Protein AF-A0A6C0LRB0-F1 (afdb_monomer_lite)

Sequence (202 aa):
MNDALMIGIVLTLVFGAVIFYLYNRLSMTERKLGLFEGILTDLKIMMDSAPFSMAPQLQQRDMSEFEPTPEYLNAISGPLPLQKEDVEEVAPEDEYQQTLEQALEQAAANETKESKDGGYRSLQIDDLSGQASAIQVTKLSPDVDTMTIKELNDFAKAKNIKVPTGLKRKDLIEHIKKSIEPSTEVVVQLEGPPIATGAPIV

Radius of gyration: 35.24 Å; chains: 1; bounding box: 65×113×97 Å

InterPro domains:
  IPR011112 Rho termination factor-like, N-terminal [PF07498] (146-179)
  IPR011112 Rho termination factor-like, N-terminal [SM00959] (143-185)

Organism: NCBI:txid1070528

Foldseek 3Di:
DVVVVVVVVVVCVVVVVVVVVVVVVVVVVVVVVVVVVVVVVVVVCVVVPPPDPPDDDDDPDDPPDDDDDPPPPPPPDDDDPDDPVPPDDPDPVVVVVVVVVVVVVVVVVVVVPPPPDDDDPDPPPDPPDDDDPDPPPPCPPPPLVPDDPVVLVVVCVVVVNDDDPPDDSVVSSVSVVVVPPPPPPDDDDDDDPDDDDDDDDD

pLDDT: mean 70.5, std 19.78, range [38.0, 98.19]

Secondary structure (DSSP, 8-state):
-HHHHHHHHHHHHHHHHHHHHHHHHHHHHHHHHHHHHHHHHHHHHHHHT-TT---S-------S-----GGGGG----PPPPPTTSS--PPPHHHHHHHHHHHHHHHHHHHTTTTSS--------------------------TTT--HHHHHHHHHHTT----TT--HHHHHHHHHHHHS----------PPP--------

Structure (mmCIF, N/CA/C/O backbone):
data_AF-A0A6C0LRB0-F1
#
_entry.id   AF-A0A6C0LRB0-F1
#
loop_
_atom_site.group_PDB
_atom_site.id
_atom_site.type_symbol
_atom_site.label_atom_id
_atom_site.label_alt_id
_atom_site.label_comp_id
_atom_site.label_asym_id
_atom_site.label_entity_id
_atom_site.label_seq_id
_atom_site.pdbx_PDB_ins_code
_atom_site.Cartn_x
_atom_site.Cartn_y
_atom_site.Cartn_z
_atom_site.occupancy
_atom_site.B_iso_or_equiv
_atom_site.auth_seq_id
_atom_site.auth_comp_id
_atom_site.auth_asym_id
_atom_site.auth_atom_id
_atom_site.pdbx_PDB_model_num
ATOM 1 N N . MET A 1 1 ? 27.270 8.591 -37.305 1.00 77.44 1 MET A N 1
ATOM 2 C CA . MET A 1 1 ? 26.392 9.510 -36.538 1.00 77.44 1 MET A CA 1
ATOM 3 C C . MET A 1 1 ? 25.039 8.879 -36.226 1.00 77.44 1 MET A C 1
ATOM 5 O O . MET A 1 1 ? 24.657 8.914 -35.067 1.00 77.44 1 MET A O 1
ATOM 9 N N . ASN A 1 2 ? 24.356 8.247 -37.190 1.00 92.06 2 ASN 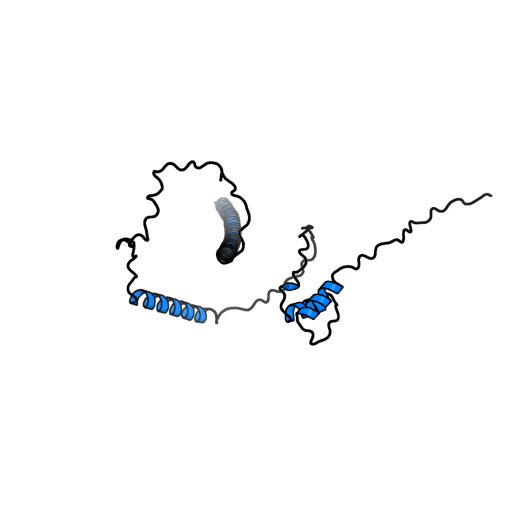A N 1
ATOM 10 C CA . ASN A 1 2 ? 23.059 7.597 -36.939 1.00 92.06 2 ASN A CA 1
ATOM 11 C C . ASN A 1 2 ? 23.110 6.468 -35.885 1.00 92.06 2 ASN A C 1
ATOM 13 O O . ASN A 1 2 ? 22.232 6.402 -35.032 1.00 92.06 2 ASN A O 1
ATOM 17 N N . ASP A 1 3 ? 24.166 5.646 -35.876 1.00 95.31 3 ASP A N 1
ATOM 18 C CA . ASP A 1 3 ? 24.298 4.542 -34.905 1.00 95.31 3 ASP A CA 1
ATOM 19 C C . ASP A 1 3 ? 24.388 5.013 -33.450 1.00 95.31 3 ASP A C 1
ATOM 21 O O . ASP A 1 3 ? 23.788 4.414 -32.562 1.00 95.31 3 ASP A O 1
ATOM 25 N N . ALA A 1 4 ? 25.089 6.122 -33.198 1.00 96.50 4 ALA A N 1
ATOM 26 C CA . ALA A 1 4 ? 25.189 6.701 -31.859 1.00 96.50 4 ALA A CA 1
ATOM 27 C C . ALA A 1 4 ? 23.837 7.253 -31.378 1.00 96.50 4 ALA A C 1
ATOM 29 O O . ALA A 1 4 ? 23.511 7.171 -30.197 1.00 96.50 4 ALA A O 1
ATOM 30 N N . LEU A 1 5 ? 23.024 7.781 -32.295 1.00 97.06 5 LEU A N 1
ATOM 31 C CA . LEU A 1 5 ? 21.681 8.253 -31.976 1.00 97.06 5 LEU A CA 1
ATOM 32 C C . LEU A 1 5 ? 20.753 7.069 -31.655 1.00 97.06 5 LEU A C 1
ATOM 34 O O . LEU A 1 5 ? 20.036 7.110 -30.658 1.00 97.06 5 LEU A O 1
ATOM 38 N N . MET A 1 6 ? 20.837 5.981 -32.427 1.00 97.50 6 MET A N 1
ATOM 39 C CA . MET A 1 6 ? 20.117 4.732 -32.150 1.00 97.50 6 MET A CA 1
ATOM 40 C C . MET A 1 6 ? 20.495 4.131 -30.790 1.00 97.50 6 MET A C 1
ATOM 42 O O . MET A 1 6 ? 19.608 3.816 -29.998 1.00 97.50 6 MET A O 1
ATOM 46 N N . ILE A 1 7 ? 21.796 4.031 -30.480 1.00 96.94 7 ILE A N 1
ATOM 47 C CA . ILE A 1 7 ? 22.255 3.504 -29.185 1.00 96.94 7 ILE A CA 1
ATOM 48 C C . ILE A 1 7 ? 21.745 4.374 -28.027 1.00 96.94 7 ILE A C 1
ATOM 50 O O . ILE A 1 7 ? 21.325 3.845 -26.999 1.00 96.94 7 ILE A O 1
ATOM 54 N N . GLY A 1 8 ? 21.720 5.699 -28.214 1.00 97.81 8 GLY A N 1
ATOM 55 C CA . GLY A 1 8 ? 21.212 6.649 -27.230 1.00 97.81 8 GLY A CA 1
ATOM 56 C C . GLY A 1 8 ? 19.721 6.463 -26.962 1.00 97.81 8 GLY A C 1
ATOM 57 O O . GLY A 1 8 ? 19.315 6.371 -25.804 1.00 97.81 8 GLY A O 1
ATOM 58 N N . ILE A 1 9 ? 18.904 6.330 -28.011 1.00 97.06 9 ILE A N 1
ATOM 59 C CA . ILE A 1 9 ? 17.461 6.090 -27.865 1.00 97.06 9 ILE A CA 1
ATOM 60 C C . ILE A 1 9 ? 17.206 4.775 -27.125 1.00 97.06 9 ILE A C 1
ATOM 62 O O . ILE A 1 9 ? 16.414 4.755 -26.183 1.00 97.06 9 ILE A O 1
ATOM 66 N N . VAL A 1 10 ? 17.900 3.696 -27.498 1.00 97.81 10 VAL A N 1
ATOM 67 C CA . VAL A 1 10 ? 17.738 2.385 -26.851 1.00 97.81 10 VAL A CA 1
ATOM 68 C C . VAL A 1 10 ? 18.140 2.446 -25.377 1.00 97.81 10 VAL A C 1
ATOM 70 O O . VAL A 1 10 ? 17.388 1.977 -24.526 1.00 97.81 10 VAL A O 1
ATOM 73 N N . LEU A 1 11 ? 19.272 3.077 -25.048 1.00 97.31 11 LEU A N 1
ATOM 74 C CA . LEU A 1 11 ? 19.705 3.259 -23.658 1.00 97.31 11 LEU A CA 1
ATOM 75 C C . LEU A 1 11 ? 18.688 4.054 -22.841 1.00 97.31 11 LEU A C 1
ATOM 77 O O . LEU A 1 11 ? 18.364 3.660 -21.723 1.00 97.31 11 LEU A O 1
ATOM 81 N N . THR A 1 12 ? 18.155 5.136 -23.409 1.00 98.00 12 THR A N 1
ATOM 82 C CA . THR A 1 12 ? 17.152 5.973 -22.738 1.00 98.00 12 THR A CA 1
ATOM 83 C C . THR A 1 12 ? 15.852 5.200 -22.511 1.00 98.00 12 THR A C 1
ATOM 85 O O . THR A 1 12 ? 15.249 5.317 -21.449 1.00 98.00 12 THR A O 1
ATOM 88 N N . LEU A 1 13 ? 15.449 4.352 -23.463 1.00 97.88 13 LEU A N 1
ATOM 89 C CA . LEU A 1 13 ? 14.289 3.468 -23.330 1.00 97.88 13 LEU A CA 1
ATOM 90 C C . LEU A 1 13 ? 14.481 2.419 -22.235 1.00 97.88 13 LEU A C 1
ATOM 92 O O . LEU A 1 13 ? 13.584 2.219 -21.421 1.00 97.88 13 LEU A O 1
ATOM 96 N N . VAL A 1 14 ? 15.646 1.770 -22.187 1.00 98.19 14 VAL A N 1
ATOM 97 C CA . VAL A 1 14 ? 15.946 0.754 -21.169 1.00 98.19 14 VAL A CA 1
ATOM 98 C C . VAL A 1 14 ? 16.013 1.390 -19.783 1.00 98.19 14 VAL A C 1
ATOM 100 O O . VAL A 1 14 ? 15.363 0.904 -18.859 1.00 98.19 14 VAL A O 1
ATOM 103 N N . PHE A 1 15 ? 16.728 2.507 -19.632 1.00 98.19 15 PHE A N 1
ATOM 104 C CA . PHE A 1 15 ? 16.770 3.230 -18.361 1.00 98.19 15 PHE A CA 1
ATOM 105 C C . PHE A 1 15 ? 15.393 3.752 -17.957 1.00 98.19 15 PHE A C 1
ATOM 107 O O . PHE A 1 15 ? 15.000 3.591 -16.804 1.00 98.19 15 PHE A O 1
ATOM 114 N N . GLY A 1 16 ? 14.634 4.313 -18.899 1.00 98.12 16 GLY A N 1
ATOM 115 C CA . GLY A 1 16 ? 13.266 4.766 -18.667 1.00 98.12 16 GLY A CA 1
ATOM 116 C C . GLY A 1 16 ? 12.359 3.631 -18.197 1.00 98.12 16 GLY A C 1
ATOM 117 O O . GLY A 1 16 ? 11.637 3.799 -17.219 1.00 98.12 16 GLY A O 1
ATOM 118 N N . ALA A 1 17 ? 12.451 2.452 -18.817 1.00 97.88 17 ALA A N 1
ATOM 119 C CA . ALA A 1 17 ? 11.693 1.272 -18.414 1.00 97.88 17 ALA A CA 1
ATOM 120 C C . ALA A 1 17 ? 12.065 0.799 -17.000 1.00 97.88 17 ALA A C 1
ATOM 122 O O . ALA A 1 17 ? 11.177 0.495 -16.204 1.00 97.88 17 ALA A O 1
ATOM 123 N N . VAL A 1 18 ? 13.358 0.782 -16.657 1.00 97.94 18 VAL A N 1
ATOM 124 C CA . VAL A 1 18 ? 13.827 0.404 -15.313 1.00 97.94 18 VAL A CA 1
ATOM 125 C C . VAL A 1 18 ? 13.350 1.407 -14.260 1.00 97.94 18 VAL A C 1
ATOM 127 O O . VAL A 1 18 ? 12.810 0.997 -13.234 1.00 97.94 18 VAL A O 1
ATOM 130 N N . ILE A 1 19 ? 13.491 2.712 -14.514 1.00 97.56 19 ILE A N 1
ATOM 131 C CA . ILE A 1 19 ? 13.038 3.768 -13.596 1.00 97.56 19 ILE A CA 1
ATOM 132 C C . ILE A 1 19 ? 11.517 3.712 -13.429 1.00 97.56 19 ILE A C 1
ATOM 134 O O . ILE A 1 19 ? 11.025 3.741 -12.304 1.00 97.56 19 ILE A O 1
ATOM 138 N N . PHE A 1 20 ? 10.765 3.570 -14.522 1.00 97.06 20 PHE A N 1
ATOM 139 C CA . PHE A 1 20 ? 9.306 3.467 -14.486 1.00 97.06 20 PHE A CA 1
ATOM 140 C C . PHE A 1 20 ? 8.830 2.217 -13.733 1.00 97.06 20 PHE A C 1
ATOM 142 O O . PHE A 1 20 ? 7.864 2.272 -12.969 1.00 97.06 20 PHE A O 1
ATOM 149 N N . TYR A 1 21 ? 9.522 1.089 -13.902 1.00 97.56 21 TYR A N 1
ATOM 150 C CA . TYR A 1 21 ? 9.252 -0.129 -13.143 1.00 97.56 21 TYR A CA 1
ATOM 151 C C . TYR A 1 21 ? 9.509 0.066 -11.644 1.00 97.56 21 TYR A C 1
ATOM 153 O O . TYR A 1 21 ? 8.657 -0.282 -10.825 1.00 97.56 21 TYR A O 1
ATOM 161 N N . LEU A 1 22 ? 10.651 0.656 -11.279 1.00 96.62 22 LEU A N 1
ATOM 162 C CA . LEU A 1 22 ? 10.985 0.949 -9.885 1.00 96.62 22 LEU A CA 1
ATOM 163 C C . LEU A 1 22 ? 9.986 1.924 -9.259 1.00 96.62 22 LEU A C 1
ATOM 165 O O . LEU A 1 22 ? 9.542 1.677 -8.144 1.00 96.62 22 LEU A O 1
ATOM 169 N N . TYR A 1 23 ? 9.577 2.965 -9.986 1.00 97.38 23 TYR A N 1
ATOM 170 C CA . TYR A 1 23 ? 8.570 3.923 -9.534 1.00 97.38 23 TYR A CA 1
ATOM 171 C C . TYR A 1 23 ? 7.226 3.247 -9.248 1.00 97.38 23 TYR A C 1
ATOM 173 O O . TYR A 1 23 ? 6.680 3.395 -8.158 1.00 97.38 23 TYR A O 1
ATOM 181 N N . ASN A 1 24 ? 6.717 2.437 -10.183 1.00 94.94 24 ASN A N 1
ATOM 182 C CA . ASN A 1 24 ? 5.470 1.697 -9.966 1.00 94.94 24 ASN A CA 1
ATOM 183 C C . ASN A 1 24 ? 5.572 0.734 -8.783 1.00 94.94 24 ASN A C 1
ATOM 185 O O . ASN A 1 24 ? 4.643 0.619 -7.984 1.00 94.94 24 ASN A O 1
ATOM 189 N N . ARG A 1 25 ? 6.709 0.043 -8.654 1.00 96.69 25 ARG A N 1
ATOM 190 C CA . ARG A 1 25 ? 6.943 -0.876 -7.542 1.00 96.69 25 ARG A CA 1
ATOM 191 C C . ARG A 1 25 ? 6.984 -0.136 -6.206 1.00 96.69 25 ARG A C 1
ATOM 193 O O . ARG A 1 25 ? 6.367 -0.608 -5.255 1.00 96.69 25 ARG A O 1
ATOM 200 N N . LEU A 1 26 ? 7.654 1.013 -6.155 1.00 95.31 26 LEU A N 1
ATOM 201 C CA . LEU A 1 26 ? 7.766 1.849 -4.964 1.00 95.31 26 LEU A CA 1
ATOM 202 C C . LEU A 1 26 ? 6.404 2.440 -4.571 1.00 95.31 26 LEU A C 1
ATOM 204 O O . LEU A 1 26 ? 5.996 2.319 -3.419 1.00 95.31 26 LEU A O 1
ATOM 208 N N . SER A 1 27 ? 5.632 2.931 -5.542 1.00 94.81 27 SER A N 1
ATOM 209 C CA . SER A 1 27 ? 4.265 3.419 -5.317 1.00 94.81 27 SER A CA 1
ATOM 210 C C . SER A 1 27 ? 3.341 2.327 -4.758 1.00 94.81 27 SER A C 1
ATOM 212 O O . SER A 1 27 ? 2.539 2.567 -3.855 1.00 94.81 27 SER A O 1
ATOM 214 N N . MET A 1 28 ? 3.481 1.082 -5.230 1.00 91.25 28 MET A N 1
ATOM 215 C CA . MET A 1 28 ? 2.741 -0.053 -4.667 1.00 91.25 28 MET A CA 1
ATOM 216 C C . MET A 1 28 ? 3.179 -0.391 -3.238 1.00 91.25 28 MET A C 1
ATOM 218 O O . MET A 1 28 ? 2.340 -0.783 -2.426 1.00 91.25 28 MET A O 1
ATOM 222 N N . THR A 1 29 ? 4.469 -0.258 -2.911 1.00 92.81 29 THR A N 1
ATOM 223 C CA . THR A 1 29 ? 4.946 -0.468 -1.537 1.00 92.81 29 THR A CA 1
ATOM 224 C C . THR A 1 29 ? 4.505 0.640 -0.589 1.00 92.81 29 THR A C 1
ATOM 226 O O . THR A 1 29 ? 4.132 0.319 0.534 1.00 92.81 29 THR A O 1
ATOM 229 N N . GLU A 1 30 ? 4.448 1.897 -1.035 1.00 92.19 30 GLU A N 1
ATOM 230 C CA . GLU A 1 30 ? 3.948 3.023 -0.232 1.00 92.19 30 GLU A CA 1
ATOM 231 C C . GLU A 1 30 ? 2.485 2.821 0.161 1.00 92.19 30 GLU A C 1
ATOM 233 O O . GLU A 1 30 ? 2.143 2.922 1.334 1.00 92.19 30 GLU A O 1
ATOM 238 N N . ARG A 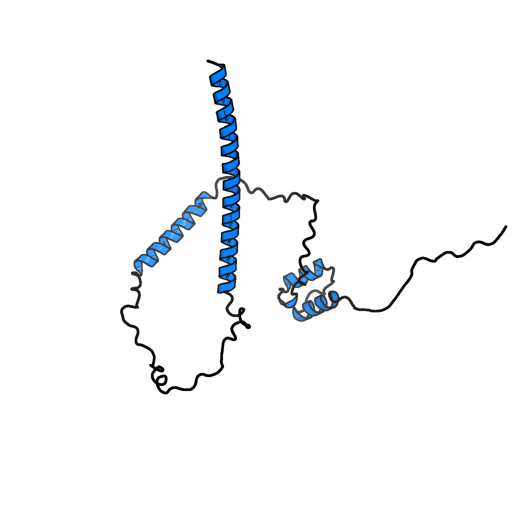1 31 ? 1.627 2.426 -0.790 1.00 91.25 31 ARG A N 1
ATOM 239 C CA . ARG A 1 31 ? 0.213 2.133 -0.491 1.00 91.25 31 ARG A CA 1
ATOM 240 C C . ARG A 1 31 ? 0.054 0.999 0.517 1.00 91.25 31 ARG A C 1
ATOM 242 O O . ARG A 1 31 ? -0.796 1.072 1.398 1.00 91.25 31 ARG A O 1
ATOM 249 N N . LYS A 1 32 ? 0.868 -0.054 0.395 1.00 92.19 32 LYS A N 1
ATOM 250 C CA . LYS A 1 32 ? 0.856 -1.169 1.352 1.00 92.19 32 LYS A CA 1
ATOM 251 C C . LYS A 1 32 ? 1.332 -0.725 2.731 1.00 92.19 32 LYS A C 1
ATOM 253 O O . LYS A 1 32 ? 0.718 -1.112 3.716 1.00 92.19 32 LYS A O 1
ATOM 258 N N . LEU A 1 33 ? 2.391 0.078 2.804 1.00 92.69 33 LEU A N 1
ATOM 259 C CA . LEU A 1 33 ? 2.922 0.585 4.067 1.00 92.69 33 LEU A CA 1
ATOM 260 C C . LEU A 1 33 ? 1.920 1.516 4.757 1.00 92.69 33 LEU A C 1
ATOM 262 O O . LEU A 1 33 ? 1.682 1.341 5.945 1.00 92.69 33 LEU A O 1
ATOM 266 N N . GLY A 1 34 ? 1.250 2.397 4.010 1.00 92.81 34 GLY A N 1
ATOM 267 C CA . GLY 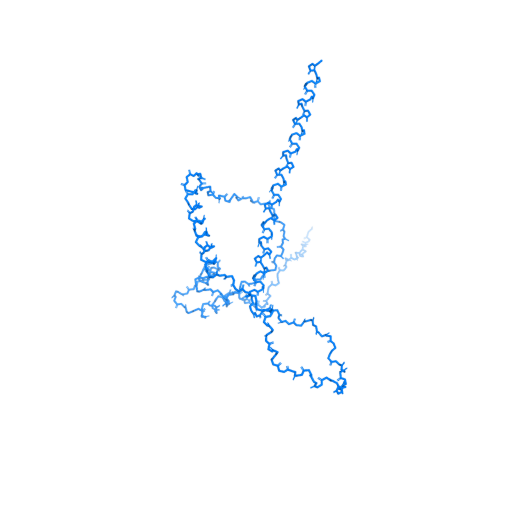A 1 34 ? 0.178 3.241 4.548 1.00 92.81 34 GLY A CA 1
ATOM 268 C C . GLY A 1 34 ? -1.004 2.435 5.099 1.00 92.81 34 GLY A C 1
ATOM 269 O O . GLY A 1 34 ? -1.535 2.764 6.155 1.00 92.81 34 GLY A O 1
ATOM 270 N N . LEU A 1 35 ? -1.379 1.323 4.450 1.00 92.50 35 LEU A N 1
ATOM 271 C CA . LEU A 1 35 ? -2.379 0.393 4.996 1.00 92.50 35 LEU A CA 1
ATOM 272 C C . LEU A 1 35 ? -1.909 -0.255 6.306 1.00 92.50 35 LEU A C 1
ATOM 274 O O . LEU A 1 35 ? -2.687 -0.350 7.250 1.00 92.50 35 LEU A O 1
ATOM 278 N N . PHE A 1 36 ? -0.646 -0.687 6.380 1.00 95.12 36 PHE A N 1
ATOM 279 C CA . PHE A 1 36 ? -0.079 -1.246 7.611 1.00 95.12 36 PHE A CA 1
ATOM 280 C C . PHE A 1 36 ? -0.044 -0.222 8.746 1.00 95.12 36 PHE A C 1
ATOM 282 O O . PHE A 1 36 ? -0.401 -0.561 9.869 1.00 95.12 36 PHE A O 1
ATOM 289 N N . GLU A 1 37 ? 0.350 1.018 8.464 1.00 94.50 37 GLU A N 1
ATOM 290 C CA . GLU A 1 37 ? 0.345 2.108 9.439 1.00 94.50 37 GLU A CA 1
ATOM 291 C C . GLU A 1 37 ? -1.071 2.404 9.944 1.00 94.50 37 GLU A C 1
ATOM 293 O O . GLU A 1 37 ? -1.277 2.517 11.152 1.00 94.50 37 GLU A O 1
ATOM 298 N N . GLY A 1 38 ? -2.060 2.433 9.046 1.00 94.25 38 GLY A N 1
ATOM 299 C CA . GLY A 1 38 ? -3.468 2.584 9.411 1.00 94.25 38 GLY A CA 1
ATOM 300 C C . GLY A 1 38 ? -3.955 1.467 10.336 1.00 94.25 38 GLY A C 1
ATOM 301 O O . GLY A 1 38 ? -4.520 1.750 11.387 1.00 94.25 38 GLY A O 1
ATOM 302 N N . ILE A 1 39 ? -3.667 0.204 10.000 1.00 95.06 39 ILE A N 1
ATOM 303 C CA . ILE A 1 39 ? -4.041 -0.957 10.828 1.00 95.06 39 ILE A CA 1
ATOM 304 C C . ILE A 1 39 ? -3.339 -0.920 12.190 1.00 95.06 39 ILE A C 1
ATOM 306 O O . ILE A 1 39 ? -3.958 -1.215 13.206 1.00 95.06 39 ILE A O 1
ATOM 310 N N . LEU A 1 40 ? -2.050 -0.578 12.234 1.00 94.19 40 LEU A N 1
ATOM 311 C CA . LEU A 1 40 ? -1.303 -0.498 13.492 1.00 94.19 40 LEU A CA 1
ATOM 312 C C . LEU A 1 40 ? -1.810 0.635 14.384 1.00 94.19 40 LEU A C 1
ATOM 314 O O . LEU A 1 40 ? -1.879 0.470 15.601 1.00 94.19 40 LEU A O 1
ATOM 318 N N . THR A 1 41 ? -2.177 1.765 13.783 1.00 95.12 41 THR A N 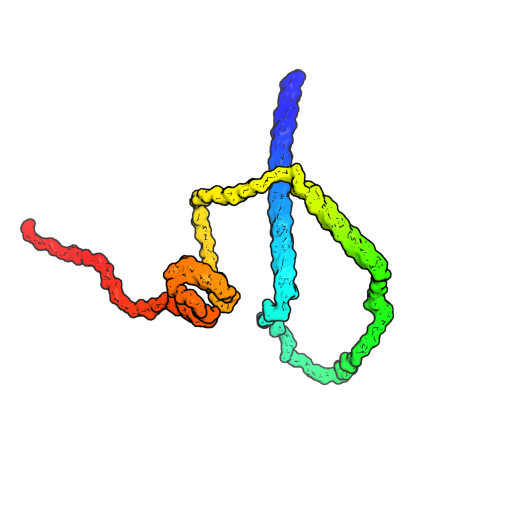1
ATOM 319 C CA . THR A 1 41 ? -2.766 2.901 14.495 1.00 95.12 41 THR A CA 1
ATOM 320 C C . THR A 1 41 ? -4.135 2.531 15.051 1.00 95.12 41 THR A C 1
ATOM 322 O O . THR A 1 41 ? -4.385 2.754 16.231 1.00 95.12 41 THR A O 1
ATOM 325 N N . ASP A 1 42 ? -4.983 1.896 14.243 1.00 94.00 42 ASP A N 1
ATOM 326 C CA . ASP A 1 42 ? -6.295 1.413 14.671 1.00 94.00 42 ASP A CA 1
ATOM 327 C C . ASP A 1 42 ? -6.171 0.375 15.795 1.00 94.00 42 ASP A C 1
ATOM 329 O O . ASP A 1 42 ? -6.783 0.525 16.847 1.00 94.00 42 ASP A O 1
ATOM 333 N N . LEU A 1 43 ? -5.275 -0.609 15.656 1.00 91.75 43 LEU A N 1
ATOM 334 C CA . LEU A 1 43 ? -5.002 -1.606 16.695 1.00 91.75 43 LEU A CA 1
ATOM 335 C C . LEU A 1 43 ? -4.539 -0.958 18.004 1.00 91.75 43 LEU A C 1
ATOM 337 O O . LEU A 1 43 ? -4.975 -1.362 19.082 1.00 91.75 43 LEU A O 1
ATOM 341 N N . LYS A 1 44 ? -3.660 0.045 17.918 1.00 92.12 44 LYS A N 1
ATOM 342 C CA . LYS A 1 44 ? -3.207 0.799 19.085 1.00 92.12 44 LYS A CA 1
ATOM 343 C C . LYS A 1 44 ? -4.374 1.530 19.746 1.00 92.12 44 LYS A C 1
ATOM 345 O O . LYS A 1 44 ? -4.540 1.407 20.952 1.00 92.12 44 LYS A O 1
ATOM 350 N N . ILE A 1 45 ? -5.215 2.211 18.969 1.00 92.94 45 ILE A N 1
ATOM 351 C CA . ILE A 1 45 ? -6.410 2.892 19.481 1.00 92.94 45 ILE A CA 1
ATOM 352 C C . ILE A 1 45 ? -7.380 1.885 20.112 1.00 92.94 45 ILE A C 1
ATOM 354 O O . ILE A 1 45 ? -7.891 2.141 21.197 1.00 92.94 45 ILE A O 1
ATOM 358 N N . MET A 1 46 ? -7.618 0.723 19.498 1.00 88.88 46 MET A N 1
ATOM 359 C CA . MET A 1 46 ? -8.466 -0.338 20.059 1.00 88.88 46 MET A CA 1
ATOM 360 C C . MET A 1 46 ? -7.907 -0.897 21.373 1.00 88.88 46 MET A C 1
ATOM 362 O O . MET A 1 46 ? -8.670 -1.203 22.285 1.00 88.88 46 MET A O 1
ATOM 366 N N . MET A 1 47 ? -6.583 -1.019 21.484 1.00 86.12 47 MET A N 1
ATOM 367 C CA . MET A 1 47 ? -5.922 -1.473 22.706 1.00 86.12 47 MET A CA 1
ATOM 368 C C . MET A 1 47 ? -5.975 -0.410 23.811 1.00 86.12 47 MET A C 1
ATOM 370 O O . MET A 1 47 ? -6.275 -0.745 24.954 1.00 86.12 47 MET A O 1
ATOM 374 N N . ASP A 1 48 ? -5.748 0.859 23.466 1.00 82.44 48 ASP A N 1
ATOM 375 C CA . ASP A 1 48 ? -5.776 1.987 24.405 1.00 82.44 48 ASP A CA 1
ATOM 376 C C . ASP A 1 48 ? -7.214 2.337 24.843 1.00 82.44 48 ASP A C 1
ATOM 378 O O . ASP A 1 48 ? -7.435 2.825 25.951 1.00 82.44 48 ASP A O 1
ATOM 382 N N . SER A 1 49 ? -8.212 2.058 23.999 1.00 78.56 49 SER A N 1
ATOM 383 C CA . SER A 1 49 ? -9.634 2.311 24.273 1.00 78.56 49 SER A CA 1
ATOM 384 C C . SER A 1 49 ? -10.372 1.140 24.919 1.00 78.56 49 SER A C 1
ATOM 386 O O . SER A 1 49 ? -11.549 1.294 25.233 1.00 78.56 49 SER A O 1
ATOM 388 N N . ALA A 1 50 ? -9.726 -0.009 25.150 1.00 67.31 50 ALA A N 1
ATOM 389 C CA . ALA A 1 50 ? -10.310 -1.112 25.909 1.00 67.31 50 ALA A CA 1
ATOM 390 C C . ALA A 1 50 ? -10.108 -0.866 27.420 1.00 67.31 50 ALA A C 1
ATOM 392 O O . ALA A 1 50 ? -9.025 -1.136 27.942 1.00 67.31 50 ALA A O 1
ATOM 393 N N . PRO A 1 51 ? -11.124 -0.405 28.181 1.00 58.03 51 PRO A N 1
ATOM 394 C CA . PRO A 1 51 ? -10.917 0.058 29.553 1.00 58.03 51 PRO A CA 1
ATOM 395 C C . PRO A 1 51 ? -10.615 -1.046 30.585 1.00 58.03 51 PRO A C 1
ATOM 397 O O . PRO A 1 51 ? -10.592 -0.736 31.769 1.00 58.03 51 PRO A O 1
ATOM 400 N N . PHE A 1 52 ? -10.403 -2.321 30.216 1.00 56.09 52 PHE A N 1
ATOM 401 C CA . PHE A 1 52 ? -10.382 -3.409 31.212 1.00 56.09 52 PHE A CA 1
ATOM 402 C C . PHE A 1 52 ? -9.574 -4.688 30.890 1.00 56.09 52 PHE A C 1
ATOM 404 O O . PHE A 1 52 ? -9.813 -5.714 31.527 1.00 56.09 52 PHE A O 1
ATOM 411 N N . SER A 1 53 ? -8.604 -4.694 29.964 1.00 52.72 53 SER A N 1
ATOM 412 C CA . SER A 1 53 ? -7.927 -5.958 29.592 1.00 52.72 53 SER A CA 1
ATOM 413 C C . SER A 1 53 ? -6.417 -5.878 29.344 1.00 52.72 53 SER A C 1
ATOM 415 O O . SER A 1 53 ? -5.948 -6.343 28.316 1.00 52.72 53 SER A O 1
ATOM 417 N N . MET A 1 54 ? -5.645 -5.359 30.303 1.00 53.22 54 MET A N 1
ATOM 418 C CA . MET A 1 54 ? -4.218 -5.700 30.489 1.00 53.22 54 MET A CA 1
ATOM 419 C C . MET A 1 54 ? -3.868 -5.656 31.991 1.00 53.22 54 MET A C 1
ATOM 421 O O . MET A 1 54 ? -3.038 -4.883 32.455 1.00 53.22 54 MET A O 1
ATOM 425 N N . ALA A 1 55 ? -4.528 -6.505 32.777 1.00 52.00 55 ALA A N 1
ATOM 426 C CA . ALA A 1 55 ? -3.967 -7.045 34.012 1.00 52.00 55 ALA A CA 1
ATOM 427 C C . ALA A 1 55 ? -4.212 -8.557 33.946 1.00 52.00 55 ALA A C 1
ATOM 429 O O . ALA A 1 55 ? -5.366 -8.987 33.969 1.00 52.00 55 ALA A O 1
ATOM 430 N N . PRO A 1 56 ? -3.150 -9.357 33.751 1.00 49.84 56 PRO A N 1
ATOM 431 C CA . PRO A 1 56 ? -2.388 -9.787 34.918 1.00 49.84 56 PRO A CA 1
ATOM 432 C C . PRO A 1 56 ? -0.860 -9.870 34.702 1.00 49.84 56 PRO A C 1
ATOM 434 O O . PRO A 1 56 ? -0.383 -10.332 33.676 1.00 49.84 56 PRO A O 1
ATOM 437 N N . GLN A 1 57 ? -0.120 -9.533 35.766 1.00 52.91 57 GLN A N 1
ATOM 438 C CA . GLN A 1 57 ? 1.148 -10.168 36.163 1.00 52.91 57 GLN A CA 1
ATOM 439 C C . GLN A 1 57 ? 2.327 -10.072 35.176 1.00 52.91 57 GLN A C 1
ATOM 441 O O . GLN A 1 57 ? 2.515 -10.964 34.366 1.00 52.91 57 GLN A O 1
ATOM 446 N N . LEU A 1 58 ? 3.204 -9.075 35.346 1.00 49.25 58 LEU A N 1
ATOM 447 C CA . LEU A 1 58 ? 4.669 -9.238 35.253 1.00 49.25 58 LEU A CA 1
ATOM 448 C C . LEU A 1 58 ? 5.372 -7.971 35.778 1.00 49.25 58 LEU A C 1
ATOM 450 O O . LEU A 1 58 ? 6.019 -7.239 35.041 1.00 49.25 58 LEU A O 1
ATOM 454 N N . GLN A 1 59 ? 5.237 -7.702 37.077 1.00 45.84 59 GLN A N 1
ATOM 455 C CA . GLN A 1 59 ? 6.215 -6.908 37.833 1.00 45.84 59 GLN A CA 1
ATOM 456 C C . GLN A 1 59 ? 6.079 -7.221 39.330 1.00 45.84 59 GLN A C 1
ATOM 458 O O . GLN A 1 59 ? 5.772 -6.381 40.165 1.00 45.84 59 GLN A O 1
ATOM 463 N N . GLN A 1 60 ? 6.331 -8.487 39.672 1.00 44.50 60 GLN A N 1
ATOM 464 C CA . GLN A 1 60 ? 6.969 -8.795 40.947 1.00 44.50 60 GLN A CA 1
ATOM 465 C C . GLN A 1 60 ? 8.416 -8.287 40.853 1.00 44.50 60 GLN A C 1
ATOM 467 O O . GLN A 1 60 ? 9.303 -8.993 40.380 1.00 44.50 60 GLN A O 1
ATOM 472 N N . ARG A 1 61 ? 8.656 -7.037 41.244 1.00 50.31 61 ARG A N 1
ATOM 473 C CA . ARG A 1 61 ? 9.966 -6.610 41.742 1.00 50.31 61 ARG A CA 1
ATOM 474 C C . ARG A 1 61 ? 9.751 -6.134 43.168 1.00 50.31 61 ARG A C 1
ATOM 476 O O . ARG A 1 61 ? 8.993 -5.198 43.376 1.00 50.31 61 ARG A O 1
ATOM 483 N N . ASP A 1 62 ? 10.373 -6.861 44.088 1.00 42.88 62 ASP A N 1
ATOM 484 C CA . ASP A 1 62 ? 10.646 -6.499 45.478 1.00 42.88 62 ASP A CA 1
ATOM 485 C C . ASP A 1 62 ? 9.557 -5.727 46.230 1.00 42.88 62 ASP A C 1
ATOM 487 O O . ASP A 1 62 ? 9.546 -4.503 46.303 1.00 42.88 62 ASP A O 1
ATOM 491 N N . MET A 1 63 ? 8.691 -6.487 46.896 1.00 46.44 63 MET A N 1
ATOM 492 C CA . MET A 1 63 ? 7.984 -6.048 48.103 1.00 46.44 63 MET A CA 1
ATOM 493 C C . MET A 1 63 ? 8.612 -6.737 49.326 1.00 46.44 63 MET A C 1
ATOM 495 O O . MET A 1 63 ? 7.915 -7.327 50.150 1.00 46.44 63 MET A O 1
ATOM 499 N N . SER A 1 64 ? 9.940 -6.706 49.422 1.00 52.75 64 SER A N 1
ATOM 500 C CA . SER A 1 64 ? 10.683 -7.187 50.586 1.00 52.75 64 SER A CA 1
ATOM 501 C C . SER A 1 64 ? 11.566 -6.062 51.107 1.00 52.75 64 SER A C 1
ATOM 503 O O . SER A 1 64 ? 12.514 -5.668 50.442 1.00 52.75 64 SER A O 1
ATOM 505 N N . GLU A 1 65 ? 11.241 -5.596 52.315 1.00 52.00 65 GLU A N 1
ATOM 506 C CA . GLU A 1 65 ? 12.130 -4.836 53.203 1.00 52.00 65 GLU A CA 1
ATOM 507 C C . GLU A 1 65 ? 12.296 -3.337 52.896 1.00 52.00 65 GLU A C 1
ATOM 509 O O . GLU A 1 65 ? 13.345 -2.857 52.478 1.00 52.00 65 GLU A O 1
ATOM 514 N N . PHE A 1 66 ? 11.253 -2.559 53.203 1.00 42.78 66 PHE A N 1
ATOM 515 C CA . PHE A 1 66 ? 11.436 -1.151 53.560 1.00 42.78 66 PHE A CA 1
ATOM 516 C C . PHE A 1 66 ? 11.286 -1.023 55.079 1.00 42.78 66 PHE A C 1
ATOM 518 O O . PHE A 1 66 ? 10.172 -0.971 55.605 1.00 42.78 66 PHE A O 1
ATOM 525 N N . GLU A 1 67 ? 12.413 -1.031 55.794 1.00 52.47 67 GLU A N 1
ATOM 526 C CA . GLU A 1 67 ? 12.454 -0.581 57.186 1.00 52.47 67 GLU A CA 1
ATOM 527 C C . GLU A 1 67 ? 11.972 0.881 57.244 1.00 52.47 67 GLU A C 1
ATOM 529 O O . GLU A 1 67 ? 12.475 1.722 56.491 1.00 52.47 67 GLU A O 1
ATOM 534 N N . PRO A 1 68 ? 11.003 1.226 58.113 1.00 51.28 68 PRO A N 1
ATOM 535 C CA . PRO A 1 68 ? 10.502 2.588 58.214 1.00 51.28 68 PRO A CA 1
ATOM 536 C C . PRO A 1 68 ? 11.568 3.487 58.850 1.00 51.28 68 PRO A C 1
ATOM 538 O O . PRO A 1 68 ? 11.657 3.620 60.070 1.00 51.28 68 PRO A O 1
ATOM 541 N N . THR A 1 69 ? 12.371 4.141 58.015 1.00 59.66 69 THR A N 1
ATOM 542 C CA . THR A 1 69 ? 13.138 5.316 58.428 1.00 59.66 69 THR A CA 1
ATOM 543 C C . THR A 1 69 ? 12.173 6.503 58.586 1.00 59.66 69 THR A C 1
ATOM 545 O O . THR A 1 69 ? 11.349 6.757 57.704 1.00 59.66 69 THR A O 1
ATOM 548 N N . PRO A 1 70 ? 12.224 7.239 59.712 1.00 58.47 70 PRO A N 1
ATOM 549 C CA . PRO A 1 70 ? 11.200 8.217 60.099 1.00 58.47 70 PRO A CA 1
ATOM 550 C C . PRO A 1 70 ? 11.147 9.500 59.247 1.00 58.47 70 PRO A C 1
ATOM 552 O O . PRO A 1 70 ? 10.354 10.387 59.550 1.00 58.47 70 PRO A O 1
ATOM 555 N N . GLU A 1 71 ? 11.933 9.624 58.175 1.00 55.97 71 GLU A N 1
ATOM 556 C CA . GLU A 1 71 ? 11.932 10.821 57.318 1.00 55.97 71 GLU A CA 1
ATOM 557 C C . GLU A 1 71 ? 10.773 10.868 56.303 1.00 55.97 71 GLU A C 1
ATOM 559 O O . GLU A 1 71 ? 10.440 11.942 55.806 1.00 55.97 71 GLU A O 1
ATOM 564 N N . TYR A 1 72 ? 10.088 9.749 56.032 1.00 50.59 72 TYR A N 1
ATOM 565 C CA . TYR A 1 72 ? 9.072 9.679 54.965 1.00 50.59 72 TYR A CA 1
ATOM 566 C C . TYR A 1 72 ? 7.624 9.958 55.405 1.00 50.59 72 TYR A C 1
ATOM 568 O O . TYR A 1 72 ? 6.720 9.987 54.571 1.00 50.59 72 TYR A O 1
ATOM 576 N N . LEU A 1 73 ? 7.376 10.240 56.689 1.00 50.75 73 LEU A N 1
ATOM 577 C CA . LEU A 1 73 ? 6.034 10.589 57.186 1.00 50.75 73 LEU A CA 1
ATOM 578 C C . LEU A 1 73 ? 5.560 12.000 56.787 1.00 50.75 73 LEU A C 1
ATOM 580 O O . LEU A 1 73 ? 4.408 12.341 57.040 1.00 50.75 73 LEU A O 1
ATOM 584 N N . ASN A 1 74 ? 6.405 12.806 56.134 1.00 51.84 74 ASN A N 1
ATOM 585 C CA . ASN A 1 74 ? 6.065 14.176 55.735 1.00 51.84 74 ASN A CA 1
ATOM 586 C C . ASN A 1 74 ? 5.637 14.322 54.258 1.00 51.84 74 ASN A C 1
ATOM 588 O O . ASN A 1 74 ? 5.410 15.435 53.794 1.00 51.84 74 ASN A O 1
ATOM 592 N N . ALA A 1 75 ? 5.520 13.217 53.508 1.00 52.31 75 ALA A N 1
ATOM 593 C CA . ALA A 1 75 ? 5.128 13.236 52.092 1.00 52.31 75 ALA A CA 1
ATOM 594 C C . ALA A 1 75 ? 3.609 13.101 51.854 1.00 52.31 75 ALA A C 1
ATOM 596 O O . ALA A 1 75 ? 3.159 13.212 50.716 1.00 52.31 75 ALA A O 1
ATOM 597 N N . ILE A 1 76 ? 2.796 12.936 52.907 1.00 56.31 76 ILE A N 1
ATOM 598 C CA . ILE A 1 76 ? 1.336 13.126 52.823 1.00 56.31 76 ILE A CA 1
ATOM 599 C C . ILE A 1 76 ? 1.053 14.634 52.928 1.00 56.31 76 ILE A C 1
ATOM 601 O O . ILE A 1 76 ? 0.462 15.130 53.884 1.00 56.31 76 ILE A O 1
ATOM 605 N N . SER A 1 77 ? 1.548 15.382 51.945 1.00 49.66 77 SER A N 1
ATOM 606 C CA . SER A 1 77 ? 1.124 16.754 51.687 1.00 49.66 77 SER A CA 1
ATOM 607 C C . SER A 1 77 ? -0.178 16.675 50.895 1.00 49.66 77 SER A C 1
ATOM 609 O O . SER A 1 77 ? -0.252 15.952 49.903 1.00 49.66 77 SER A O 1
ATOM 611 N N . GLY A 1 78 ? -1.216 17.363 51.370 1.00 64.75 78 GLY A N 1
ATOM 612 C CA . GLY A 1 78 ? -2.541 17.409 50.749 1.00 64.75 78 GLY A CA 1
ATOM 613 C C . GLY A 1 78 ? -2.533 17.955 49.311 1.00 64.75 78 GLY A C 1
ATOM 614 O O . GLY A 1 78 ? -1.467 18.247 48.766 1.00 64.75 78 GLY A O 1
ATOM 615 N N . PRO A 1 79 ? -3.714 18.098 48.676 1.00 57.31 79 PRO A N 1
ATOM 616 C CA . PRO A 1 79 ? -3.815 18.523 47.281 1.00 57.31 79 PRO A CA 1
ATOM 617 C C . PRO A 1 79 ? -3.019 19.815 47.058 1.00 57.31 79 PRO A C 1
ATOM 619 O O . PRO A 1 79 ? -3.317 20.845 47.665 1.00 57.31 79 PRO A O 1
ATOM 622 N N . LEU A 1 80 ? -1.979 19.734 46.221 1.00 59.12 80 LEU A N 1
ATOM 623 C CA . LEU A 1 80 ? -1.179 20.891 45.838 1.00 59.12 80 LEU A CA 1
ATOM 624 C C . LEU A 1 80 ? -2.101 21.892 45.123 1.00 59.12 80 LEU A C 1
ATOM 626 O O . LEU A 1 80 ? -2.780 21.501 44.169 1.00 59.12 80 LEU A O 1
ATOM 630 N N . PRO A 1 81 ? -2.154 23.165 45.550 1.00 64.56 81 PRO A N 1
ATOM 631 C CA . PRO A 1 81 ? -2.875 24.183 44.804 1.00 64.56 81 PRO A CA 1
ATOM 632 C C . PRO A 1 81 ? -2.246 24.306 43.413 1.00 64.56 81 PRO A C 1
ATOM 634 O O . PRO A 1 81 ? -1.038 24.518 43.302 1.00 64.56 81 PRO A O 1
ATOM 637 N N . LEU A 1 82 ? -3.074 24.153 42.374 1.00 53.44 82 LEU A N 1
ATOM 638 C CA . LEU A 1 82 ? -2.692 24.377 40.980 1.00 53.44 82 LEU A CA 1
ATOM 639 C C . LEU A 1 82 ? -1.972 25.725 40.869 1.00 53.44 82 LEU A C 1
ATOM 641 O O . LEU A 1 82 ? -2.537 26.775 41.194 1.00 53.44 82 LEU A O 1
ATOM 645 N N . GLN A 1 83 ? -0.711 25.680 40.446 1.00 61.28 83 GLN A N 1
ATOM 646 C CA . GLN A 1 83 ? 0.044 26.880 40.127 1.00 61.28 83 GLN A CA 1
ATOM 647 C C . GLN A 1 83 ? -0.568 27.469 38.856 1.00 61.28 83 GLN A C 1
ATOM 649 O O . GLN A 1 83 ? -0.904 26.749 37.920 1.00 61.28 83 GLN A O 1
ATOM 654 N N . LYS A 1 84 ? -0.759 28.791 38.831 1.00 59.03 84 LYS A N 1
ATOM 655 C CA . LYS A 1 84 ? -1.419 29.499 37.717 1.00 59.03 84 LYS A CA 1
ATOM 656 C C . LYS A 1 84 ? -0.656 29.391 36.390 1.00 59.03 84 LYS A C 1
ATOM 658 O O . LYS A 1 84 ? -1.161 29.833 35.370 1.00 59.03 84 LYS A O 1
ATOM 663 N N . GLU A 1 85 ? 0.546 28.833 36.432 1.00 58.06 85 GLU A N 1
ATOM 664 C CA . GLU A 1 85 ? 1.449 28.626 35.305 1.00 58.06 85 GLU A CA 1
ATOM 665 C C . GLU A 1 85 ? 1.154 27.317 34.544 1.00 58.06 85 GLU A C 1
ATOM 667 O O . GLU A 1 85 ? 1.535 27.212 33.385 1.00 58.06 85 GLU A O 1
ATOM 672 N N . ASP A 1 86 ? 0.414 26.371 35.146 1.00 57.44 86 ASP A N 1
ATOM 673 C CA . ASP A 1 86 ? 0.012 25.093 34.523 1.00 57.44 86 ASP A CA 1
ATOM 674 C C . ASP A 1 86 ? -1.404 25.132 33.911 1.00 57.44 86 ASP A C 1
ATOM 676 O O . ASP A 1 86 ? -1.917 24.121 33.428 1.00 57.44 86 ASP A O 1
ATOM 680 N N . VAL A 1 87 ? -2.076 26.287 33.954 1.00 58.34 87 VAL A N 1
ATOM 681 C CA . VAL A 1 87 ? -3.370 26.477 33.290 1.00 58.34 87 VAL A CA 1
ATOM 682 C C . VAL A 1 87 ? -3.090 26.981 31.883 1.00 58.34 87 VAL A C 1
ATOM 684 O O . VAL A 1 87 ? -2.886 28.173 31.670 1.00 58.34 87 VAL A O 1
ATOM 687 N N . GLU A 1 88 ? -3.050 26.047 30.937 1.00 59.56 88 GLU A N 1
ATOM 688 C CA . GLU A 1 88 ? -3.000 26.340 29.508 1.00 59.56 88 GLU A CA 1
ATOM 689 C C . GLU A 1 88 ? -4.176 27.268 29.158 1.00 59.56 88 GLU A C 1
ATOM 691 O O . GLU A 1 88 ? -5.344 26.941 29.388 1.00 59.56 88 GLU A O 1
ATOM 696 N N . GLU A 1 89 ? -3.848 28.481 28.708 1.00 59.38 89 GLU A N 1
ATOM 697 C CA . GLU A 1 89 ? -4.809 29.518 28.347 1.00 59.38 89 GLU A CA 1
ATOM 698 C C . GLU A 1 89 ? -5.652 28.990 27.183 1.00 59.38 89 GLU A C 1
ATOM 700 O O . GLU A 1 89 ? -5.175 28.854 26.058 1.00 59.38 89 GLU A O 1
ATOM 705 N N . VAL A 1 90 ? -6.894 28.602 27.486 1.00 58.94 90 VAL A N 1
ATOM 706 C CA . VAL A 1 90 ? -7.850 28.100 26.499 1.00 58.94 90 VAL A CA 1
ATOM 707 C C . VAL A 1 90 ? -7.975 29.158 25.409 1.00 58.94 90 VAL A C 1
ATOM 709 O O . VAL A 1 90 ? -8.375 30.290 25.690 1.00 58.94 90 VAL A O 1
ATOM 712 N N . ALA A 1 91 ? -7.590 28.785 24.185 1.00 61.94 91 ALA A N 1
ATOM 713 C CA . ALA A 1 91 ? -7.713 29.629 23.006 1.00 61.94 91 ALA A CA 1
ATOM 714 C C . ALA A 1 91 ? -9.121 30.251 22.948 1.00 61.94 91 ALA A C 1
ATOM 716 O O . ALA A 1 91 ? -10.093 29.583 23.323 1.00 61.94 91 ALA A O 1
ATOM 717 N N . PRO A 1 92 ? -9.249 31.521 22.523 1.00 70.00 92 PRO A N 1
ATOM 718 C CA . PRO A 1 92 ? -10.532 32.213 22.507 1.00 70.00 92 PRO A CA 1
ATOM 719 C C . PRO A 1 92 ? -11.578 31.372 21.764 1.00 70.00 92 PRO A C 1
ATOM 721 O O . PRO A 1 92 ? -11.296 30.832 20.695 1.00 70.00 92 PRO A O 1
ATOM 724 N N . GLU A 1 93 ? -12.784 31.255 22.335 1.00 63.38 93 GLU A N 1
ATOM 725 C CA . GLU A 1 93 ? -13.878 30.400 21.829 1.00 63.38 93 GLU A CA 1
ATOM 726 C C . GLU A 1 93 ? -14.186 30.630 20.333 1.00 63.38 93 GLU A C 1
ATOM 728 O O . GLU A 1 93 ? -14.638 29.720 19.631 1.00 63.38 93 GLU A O 1
ATOM 733 N N . ASP A 1 94 ? -13.868 31.825 19.835 1.00 68.38 94 ASP A N 1
ATOM 734 C CA . ASP A 1 94 ? -14.011 32.241 18.442 1.00 68.38 94 ASP A CA 1
ATOM 735 C C . ASP A 1 94 ? -13.156 31.403 17.469 1.00 68.38 94 ASP A C 1
ATOM 737 O O . ASP A 1 94 ? -13.594 31.088 16.361 1.00 68.38 94 ASP A O 1
ATOM 741 N N . GLU A 1 95 ? -11.956 30.979 17.875 1.00 71.25 95 GLU A N 1
ATOM 742 C CA . GLU A 1 95 ? -11.035 30.210 17.024 1.00 71.25 95 GLU A CA 1
ATOM 743 C C . GLU A 1 95 ? -11.493 28.745 16.884 1.00 71.25 95 GLU A C 1
ATOM 745 O O . GLU A 1 95 ? -11.349 28.114 15.830 1.00 71.25 95 GLU A O 1
ATOM 750 N N . TYR A 1 96 ? -12.159 28.213 17.914 1.00 76.38 96 TYR A N 1
ATOM 751 C CA . TYR A 1 96 ? -12.781 26.889 17.865 1.00 76.38 96 TYR A CA 1
ATOM 752 C C . TYR A 1 96 ? -14.004 26.864 16.935 1.00 76.38 96 TYR A C 1
ATOM 754 O O . TYR A 1 96 ? -14.183 25.924 16.160 1.00 76.38 96 TYR A O 1
ATOM 762 N N . GLN A 1 97 ? -14.836 27.911 16.957 1.00 79.94 97 GLN A N 1
ATOM 763 C CA . GLN A 1 97 ? -15.967 28.010 16.026 1.00 79.94 97 GLN A CA 1
ATOM 764 C C . GLN A 1 97 ? -15.498 28.147 14.576 1.00 79.94 97 GLN A C 1
ATOM 766 O O . GLN A 1 97 ? -16.026 27.467 13.695 1.00 79.94 97 GLN A O 1
ATOM 771 N N . GLN A 1 98 ? -14.467 28.957 14.335 1.00 83.88 98 GLN A N 1
ATOM 772 C CA . GLN A 1 98 ? -13.934 29.170 12.993 1.00 83.88 98 GLN A CA 1
ATOM 773 C C . GLN A 1 98 ? -13.318 27.893 12.395 1.00 83.88 98 GLN A C 1
ATOM 775 O O . GLN A 1 98 ? -13.532 27.589 11.221 1.00 83.88 98 GLN A O 1
ATOM 780 N N . THR A 1 99 ? -12.597 27.107 13.201 1.00 80.81 99 THR A N 1
ATOM 781 C CA . THR A 1 99 ? -12.026 25.822 12.756 1.00 80.81 99 THR A CA 1
ATOM 782 C C . THR A 1 99 ? -13.099 24.769 12.480 1.00 80.81 99 THR A C 1
ATOM 784 O O . THR A 1 99 ? -12.988 24.021 11.505 1.00 80.81 99 THR A O 1
ATOM 787 N N . LEU A 1 100 ? -14.168 24.736 13.282 1.00 84.75 100 LEU A N 1
ATOM 788 C CA . LEU A 1 100 ? -15.298 23.833 13.067 1.00 84.75 100 LEU A CA 1
ATOM 789 C C . LEU A 1 100 ? -16.047 24.155 11.765 1.00 84.75 100 LEU A C 1
ATOM 791 O O . LEU A 1 100 ? -16.366 23.246 10.996 1.00 84.75 100 LEU A O 1
ATOM 795 N N . GLU A 1 101 ? -16.296 25.438 11.495 1.00 86.12 101 GLU A N 1
ATOM 796 C CA . GLU A 1 101 ? -16.973 25.886 10.274 1.00 86.12 101 GLU A CA 1
ATOM 797 C C . GLU A 1 101 ? -16.127 25.590 9.023 1.00 86.12 101 GLU A C 1
ATOM 799 O O . GLU A 1 101 ? -16.632 25.036 8.044 1.00 86.12 101 GLU A O 1
ATOM 804 N N . GLN A 1 102 ? -14.813 25.827 9.094 1.00 86.06 102 GLN A N 1
ATOM 805 C CA . GLN A 1 102 ? -13.879 25.525 8.007 1.00 86.06 102 GLN A CA 1
ATOM 806 C C . GLN A 1 102 ? -13.794 24.021 7.690 1.00 86.06 102 GLN A C 1
ATOM 808 O O . GLN A 1 102 ? -13.708 23.632 6.521 1.00 86.06 102 GLN A O 1
ATOM 813 N N . ALA A 1 103 ? -13.829 23.159 8.711 1.00 85.75 103 ALA A N 1
ATOM 814 C CA . ALA A 1 103 ? -13.827 21.709 8.523 1.00 85.75 103 ALA A CA 1
ATOM 815 C C . ALA A 1 103 ? -15.112 21.219 7.831 1.00 85.75 103 ALA A C 1
ATOM 817 O O . ALA A 1 103 ? -15.066 20.343 6.962 1.00 85.75 103 ALA A O 1
ATOM 818 N N . LEU A 1 104 ? -16.256 21.812 8.181 1.00 85.19 104 LEU A N 1
ATOM 819 C CA . LEU A 1 104 ? -17.557 21.451 7.622 1.00 85.19 104 LEU A CA 1
ATOM 820 C C . LEU A 1 104 ? -17.689 21.899 6.155 1.00 85.19 104 LEU A C 1
ATOM 822 O O . LEU A 1 104 ? -18.202 21.151 5.320 1.00 85.19 104 LEU A O 1
ATOM 826 N N . GLU A 1 105 ? -17.144 23.070 5.814 1.00 83.00 105 GLU A N 1
ATOM 827 C CA . GLU A 1 105 ? -17.093 23.569 4.435 1.00 83.00 105 GLU A CA 1
ATOM 828 C C . GLU A 1 105 ? -16.182 22.709 3.535 1.00 83.00 105 GLU A C 1
ATOM 830 O O . GLU A 1 105 ? -16.543 22.403 2.395 1.00 83.00 105 GLU A O 1
ATOM 835 N N . GLN A 1 106 ? -15.040 22.228 4.047 1.00 81.50 106 GLN A N 1
ATOM 836 C CA . GLN A 1 106 ? -14.170 21.300 3.307 1.00 81.50 106 GLN A CA 1
ATOM 837 C C . GLN A 1 106 ? -14.835 19.945 3.034 1.00 81.50 106 GLN A C 1
ATOM 839 O O . GLN A 1 106 ? -14.671 19.393 1.942 1.00 81.50 106 GLN A O 1
ATOM 844 N N . ALA A 1 107 ? -15.600 19.416 3.992 1.00 77.62 107 ALA A N 1
ATOM 845 C CA . ALA A 1 107 ? -16.340 18.171 3.805 1.00 77.62 107 ALA A CA 1
ATOM 846 C C . ALA A 1 107 ? -17.411 18.313 2.708 1.00 77.62 107 ALA A C 1
ATOM 848 O O . ALA A 1 107 ? -17.468 17.496 1.787 1.00 77.62 107 ALA A O 1
ATOM 849 N N . ALA A 1 108 ? -18.184 19.405 2.731 1.00 77.31 108 ALA A N 1
ATOM 850 C CA . ALA A 1 108 ? -19.206 19.683 1.720 1.00 77.31 108 ALA A CA 1
ATOM 851 C C . ALA A 1 108 ? -18.614 19.924 0.312 1.00 77.31 108 ALA A C 1
ATOM 853 O O . ALA A 1 108 ? -19.183 19.510 -0.706 1.00 77.31 108 ALA A O 1
ATOM 854 N N . ALA A 1 109 ? -17.438 20.554 0.229 1.00 71.38 109 ALA A N 1
ATOM 855 C CA . ALA A 1 109 ? -16.744 20.780 -1.039 1.00 71.38 109 ALA A CA 1
ATOM 856 C C . ALA A 1 109 ? -16.214 19.481 -1.681 1.00 71.38 109 ALA A C 1
ATOM 858 O O . ALA A 1 109 ? -16.148 19.391 -2.914 1.00 71.38 109 ALA A O 1
ATOM 859 N N . ASN A 1 110 ? -15.869 18.468 -0.878 1.00 60.12 110 ASN A N 1
ATOM 860 C CA . ASN A 1 110 ? -15.393 17.173 -1.371 1.00 60.12 110 ASN A CA 1
ATOM 861 C C . ASN A 1 110 ? -16.533 16.278 -1.885 1.00 60.12 110 ASN A C 1
ATOM 863 O O . ASN A 1 110 ? -16.369 15.650 -2.932 1.00 60.12 110 ASN A O 1
ATOM 867 N N . GLU A 1 111 ? -17.717 16.303 -1.264 1.00 59.69 111 GLU A N 1
ATOM 868 C CA . GLU A 1 111 ? -18.881 15.530 -1.743 1.00 59.69 111 GLU A CA 1
ATOM 869 C C . GLU A 1 111 ? -19.354 15.966 -3.143 1.00 59.69 111 GLU A C 1
ATOM 871 O O . GLU A 1 111 ? -19.829 15.159 -3.947 1.00 59.69 111 GLU A O 1
ATOM 876 N N . THR A 1 112 ? -19.156 17.238 -3.499 1.00 55.12 112 THR A N 1
ATOM 877 C CA . THR A 1 112 ? -19.603 17.770 -4.797 1.00 55.12 112 THR A CA 1
ATOM 878 C C . THR A 1 112 ? -18.663 17.385 -5.956 1.00 55.12 112 THR A C 1
ATOM 880 O O . THR A 1 112 ? -19.061 17.436 -7.123 1.00 55.12 112 THR A O 1
ATOM 883 N N . LYS A 1 113 ? -17.422 16.958 -5.673 1.00 50.84 113 LYS A N 1
ATOM 884 C CA . LYS A 1 113 ? -16.437 16.566 -6.702 1.00 50.84 113 LYS A CA 1
ATOM 885 C C . LYS A 1 113 ? -16.425 15.072 -7.038 1.00 50.84 113 LYS A C 1
ATOM 887 O O . LYS A 1 113 ? -15.951 14.727 -8.116 1.00 50.84 113 LYS A O 1
ATOM 892 N N . GLU A 1 114 ? -17.001 14.204 -6.208 1.00 50.62 114 GLU A N 1
ATOM 893 C CA . GLU A 1 114 ? -17.008 12.748 -6.452 1.00 50.62 114 GLU A CA 1
ATOM 894 C C . GLU A 1 114 ? -18.185 12.243 -7.312 1.00 50.62 114 GLU A C 1
ATOM 896 O O . GLU A 1 114 ? -18.250 11.067 -7.656 1.00 50.62 114 GLU A O 1
ATOM 901 N N . SER A 1 115 ? -19.100 13.118 -7.745 1.00 48.09 115 SER A N 1
ATOM 902 C CA . SER A 1 115 ? -20.330 12.695 -8.444 1.00 48.09 115 SER A CA 1
ATOM 903 C C . SER A 1 115 ? -20.276 12.726 -9.981 1.00 48.09 115 SER A C 1
ATOM 905 O O . SER A 1 115 ? -21.316 12.563 -10.622 1.00 48.09 115 SER A O 1
ATOM 907 N N . LYS A 1 116 ? -19.117 12.965 -10.617 1.00 47.53 116 LYS A N 1
ATOM 908 C CA . LYS A 1 116 ? -19.068 13.165 -12.084 1.00 47.53 116 LYS A CA 1
ATOM 909 C C . LYS A 1 116 ? -18.067 12.354 -12.897 1.00 47.53 116 LYS A C 1
ATOM 911 O O . LYS A 1 116 ? -18.047 12.547 -14.111 1.00 47.53 116 LYS A O 1
ATOM 916 N N . ASP A 1 117 ? -17.330 11.414 -12.312 1.00 40.19 117 ASP A N 1
ATOM 917 C CA . ASP A 1 117 ? -16.480 10.541 -13.123 1.00 40.19 117 ASP A CA 1
ATOM 918 C C . ASP A 1 117 ? -16.407 9.104 -12.588 1.00 40.19 117 ASP A C 1
ATOM 920 O O . ASP A 1 117 ? -15.858 8.833 -11.527 1.00 40.19 117 ASP A O 1
ATOM 924 N N . GLY A 1 118 ? -16.957 8.175 -13.371 1.00 41.03 118 GLY A N 1
ATOM 925 C CA . GLY A 1 118 ? -16.292 6.893 -13.581 1.00 41.03 118 GLY A CA 1
ATOM 926 C C . GLY A 1 118 ? -16.512 5.763 -12.575 1.00 41.03 118 GLY A C 1
ATOM 927 O O . GLY A 1 118 ? -15.574 5.316 -11.932 1.00 41.03 118 GLY A O 1
ATOM 928 N N . GLY A 1 119 ? -17.698 5.152 -12.622 1.00 38.00 119 GLY A N 1
ATOM 929 C CA . GLY A 1 119 ? -17.806 3.693 -12.753 1.00 38.00 119 GLY A CA 1
ATOM 930 C C . GLY A 1 119 ? -17.446 2.837 -11.536 1.00 38.00 119 GLY A C 1
ATOM 931 O O . GLY A 1 119 ? -16.302 2.441 -11.332 1.00 38.00 119 GLY A O 1
ATOM 932 N N . TYR A 1 120 ? -18.485 2.378 -10.841 1.00 43.12 120 TYR A N 1
ATOM 933 C CA . TYR A 1 120 ? -18.441 1.217 -9.957 1.00 43.12 120 TYR A CA 1
ATOM 934 C C . TYR A 1 120 ? -17.946 -0.025 -10.725 1.00 43.12 120 TYR A C 1
ATOM 936 O O . TYR A 1 120 ? -18.731 -0.782 -11.299 1.00 43.12 120 TYR A O 1
ATOM 944 N N . ARG A 1 121 ? -16.632 -0.271 -10.738 1.00 47.62 121 ARG A N 1
ATOM 945 C CA . ARG A 1 121 ? -16.106 -1.614 -10.988 1.00 47.62 121 ARG A CA 1
ATOM 946 C C . ARG A 1 121 ? -16.445 -2.457 -9.769 1.00 47.62 121 ARG A C 1
ATOM 948 O O . ARG A 1 121 ? -15.730 -2.460 -8.774 1.00 47.62 121 ARG A O 1
ATOM 955 N N . SER A 1 122 ? -17.568 -3.160 -9.878 1.00 46.53 122 SER A N 1
ATOM 956 C CA . SER A 1 122 ? -17.833 -4.383 -9.133 1.00 46.53 122 SER A CA 1
ATOM 957 C C . SER A 1 122 ? -16.563 -5.240 -9.152 1.00 46.53 122 SER A C 1
ATOM 959 O O . SER A 1 122 ? -16.113 -5.676 -10.213 1.00 46.53 122 SER A O 1
ATOM 961 N N . LEU A 1 123 ? -15.944 -5.405 -7.984 1.00 48.69 123 LEU A N 1
ATOM 962 C CA . LEU A 1 123 ? -14.867 -6.357 -7.763 1.00 48.69 123 LEU A CA 1
ATOM 963 C C . LEU A 1 123 ? -15.471 -7.760 -7.888 1.00 48.69 123 LEU A C 1
ATOM 965 O O . LEU A 1 123 ? -15.935 -8.344 -6.912 1.00 48.69 123 LEU A O 1
ATOM 969 N N . GLN A 1 124 ? -15.502 -8.282 -9.114 1.00 41.38 124 GLN A N 1
ATOM 970 C CA . GLN A 1 124 ? -15.571 -9.717 -9.347 1.00 41.38 124 GLN A CA 1
ATOM 971 C C . GLN A 1 124 ? -14.276 -10.313 -8.792 1.00 41.38 124 GLN A C 1
ATOM 973 O O . GLN A 1 124 ? -13.195 -10.112 -9.344 1.00 41.38 124 GLN A O 1
ATOM 978 N N . ILE A 1 125 ? -14.393 -10.971 -7.640 1.00 46.44 125 ILE A N 1
ATOM 979 C CA . ILE A 1 125 ? -13.346 -11.816 -7.075 1.00 46.44 125 ILE A CA 1
ATOM 980 C C . ILE A 1 125 ? -13.247 -13.019 -8.008 1.00 46.44 125 ILE A C 1
ATOM 982 O O . ILE A 1 125 ? -14.112 -13.892 -8.002 1.00 46.44 125 ILE A O 1
ATOM 986 N N . ASP A 1 126 ? -12.233 -12.986 -8.865 1.00 41.97 126 ASP A N 1
ATOM 987 C CA . ASP A 1 126 ? -11.859 -14.099 -9.721 1.00 41.97 126 ASP A CA 1
ATOM 988 C C . ASP A 1 126 ? -11.313 -15.221 -8.827 1.00 41.97 126 ASP A C 1
ATOM 990 O O . ASP A 1 126 ? -10.395 -15.024 -8.023 1.00 41.97 126 ASP A O 1
ATOM 994 N N . ASP A 1 127 ? -11.958 -16.378 -8.923 1.00 47.72 127 ASP A N 1
ATOM 995 C CA . ASP A 1 127 ? -11.707 -17.590 -8.152 1.00 47.72 127 ASP A CA 1
ATOM 996 C C . ASP A 1 127 ? -10.415 -18.251 -8.660 1.00 47.72 127 ASP A C 1
ATOM 998 O O . ASP A 1 127 ? -10.416 -19.204 -9.444 1.00 47.72 127 ASP A O 1
ATOM 1002 N N . LEU A 1 128 ? -9.268 -17.703 -8.244 1.00 46.69 128 LEU A N 1
ATOM 1003 C CA . LEU A 1 128 ? -7.964 -18.335 -8.431 1.00 46.69 128 LEU A CA 1
ATOM 1004 C C . LEU A 1 128 ? -7.774 -19.440 -7.392 1.00 46.69 128 LEU A C 1
ATOM 1006 O O . LEU A 1 128 ? -7.078 -19.320 -6.383 1.00 46.69 128 LEU A O 1
ATOM 1010 N N . SER A 1 129 ? -8.426 -20.551 -7.707 1.00 50.28 129 SER A N 1
ATOM 1011 C CA . SER A 1 129 ? -8.108 -21.886 -7.234 1.00 50.28 129 SER A CA 1
ATOM 1012 C C . SER A 1 129 ? -6.610 -22.208 -7.380 1.00 50.28 129 SER A C 1
ATOM 1014 O O . SER A 1 129 ? -6.015 -22.095 -8.451 1.00 50.28 129 SER A O 1
ATOM 1016 N N . GLY A 1 130 ? -6.016 -22.687 -6.283 1.00 50.06 130 GLY A N 1
A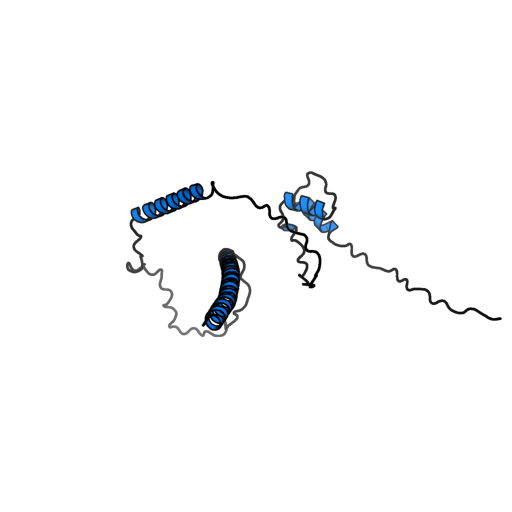TOM 1017 C CA . GLY A 1 130 ? -4.794 -23.492 -6.315 1.00 50.06 130 GLY A CA 1
ATOM 1018 C C . GLY A 1 130 ? -3.514 -22.807 -5.842 1.00 50.06 130 GLY A C 1
ATOM 1019 O O . GLY A 1 130 ? -2.651 -22.496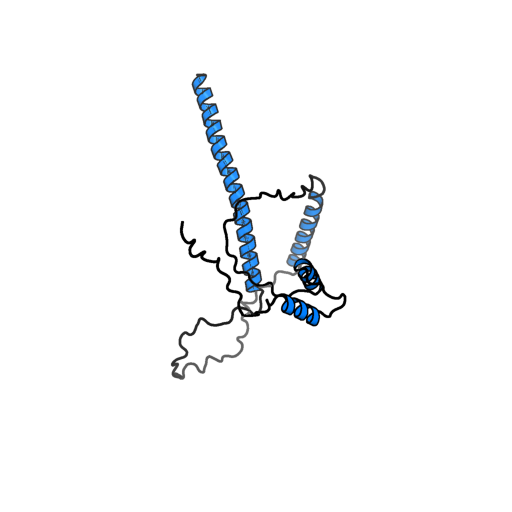 -6.650 1.00 50.06 130 GLY A O 1
ATOM 1020 N N . GLN A 1 131 ? -3.331 -22.704 -4.523 1.00 42.00 131 GLN A N 1
ATOM 1021 C CA . GLN A 1 131 ? -2.180 -23.295 -3.818 1.00 42.00 131 GLN A CA 1
ATOM 1022 C C . GLN A 1 131 ? -2.326 -23.069 -2.310 1.00 42.00 131 GLN A C 1
ATOM 1024 O O . GLN A 1 131 ? -2.064 -21.998 -1.767 1.00 42.00 131 GLN A O 1
ATOM 1029 N N . ALA A 1 132 ? -2.784 -24.120 -1.633 1.00 43.25 132 ALA A N 1
ATOM 1030 C CA . ALA A 1 132 ? -2.885 -24.188 -0.188 1.00 43.25 132 ALA A CA 1
ATOM 1031 C C . ALA A 1 132 ? -1.487 -24.348 0.429 1.00 43.25 132 ALA A C 1
ATOM 1033 O O . ALA A 1 132 ? -0.968 -25.457 0.541 1.00 43.25 132 ALA A O 1
ATOM 1034 N N . SER A 1 133 ? -0.900 -23.241 0.877 1.00 48.91 133 SER A N 1
ATOM 1035 C CA . SER A 1 133 ? 0.073 -23.287 1.966 1.00 48.91 133 SER A CA 1
ATOM 1036 C C . SER A 1 133 ? -0.714 -23.411 3.264 1.00 48.91 133 SER A C 1
ATOM 1038 O O . SER A 1 133 ? -1.427 -22.493 3.665 1.00 48.91 133 SER A O 1
ATOM 1040 N N . ALA A 1 134 ? -0.631 -24.590 3.876 1.00 46.84 134 ALA A N 1
ATOM 1041 C CA . ALA A 1 134 ? -1.279 -24.944 5.127 1.00 46.84 134 ALA A CA 1
ATOM 1042 C C . ALA A 1 134 ? -0.780 -24.056 6.279 1.00 46.84 134 ALA A C 1
ATOM 1044 O O . ALA A 1 134 ? 0.141 -24.411 7.011 1.00 46.84 134 ALA A O 1
ATOM 1045 N N . ILE A 1 135 ? -1.411 -22.899 6.455 1.00 49.12 135 ILE A N 1
ATOM 1046 C CA . ILE A 1 135 ? -1.365 -22.152 7.706 1.00 49.12 135 ILE A CA 1
ATOM 1047 C C . ILE A 1 135 ? -2.388 -22.831 8.612 1.00 49.12 135 ILE A C 1
ATOM 1049 O O . ILE A 1 135 ? -3.597 -22.682 8.432 1.00 49.12 135 ILE A O 1
ATOM 1053 N N . GLN A 1 136 ? -1.904 -23.632 9.562 1.00 43.59 136 GLN A N 1
ATOM 1054 C CA . GLN A 1 136 ? -2.718 -24.112 10.673 1.00 43.59 136 GLN A CA 1
ATOM 1055 C C . GLN A 1 136 ? -3.067 -22.912 11.558 1.00 43.59 136 GLN A C 1
ATOM 1057 O O . GLN A 1 136 ? -2.412 -22.645 12.560 1.00 43.59 136 GLN A O 1
ATOM 1062 N N . VAL A 1 137 ? -4.094 -22.162 11.158 1.00 45.78 137 VAL A N 1
ATOM 1063 C CA . VAL A 1 137 ? -4.805 -21.268 12.065 1.00 45.78 137 VAL A CA 1
ATOM 1064 C C . VAL A 1 137 ? -5.484 -22.187 13.066 1.00 45.78 137 VAL A C 1
ATOM 1066 O O . VAL A 1 137 ? -6.379 -22.960 12.714 1.00 45.78 137 VAL A O 1
ATOM 1069 N N . THR A 1 138 ? -4.993 -22.156 14.300 1.00 42.88 138 THR A N 1
ATOM 1070 C CA . THR A 1 138 ? -5.654 -22.706 15.477 1.00 42.88 138 THR A CA 1
ATOM 1071 C C . THR A 1 138 ? -7.130 -22.366 15.347 1.00 42.88 138 THR A C 1
ATOM 1073 O O . THR A 1 138 ? -7.488 -21.190 15.306 1.00 42.88 138 THR A O 1
ATOM 1076 N N . LYS A 1 139 ? -7.976 -23.386 15.175 1.00 48.50 139 LYS A N 1
ATOM 1077 C CA . LYS A 1 139 ? -9.428 -23.233 15.101 1.00 48.50 139 LYS A CA 1
ATOM 1078 C C . LYS A 1 139 ? -9.893 -22.677 16.446 1.00 48.50 139 LYS A C 1
ATOM 1080 O O . LYS A 1 139 ? -10.250 -23.439 17.336 1.00 48.50 139 LYS A O 1
ATOM 1085 N N . LEU A 1 140 ? -9.828 -21.358 16.603 1.00 53.75 140 LEU A N 1
ATOM 1086 C CA . LEU A 1 140 ? -10.540 -20.631 17.635 1.00 53.75 140 LEU A CA 1
ATOM 1087 C C . LEU A 1 140 ? -12.009 -20.883 17.325 1.00 53.75 140 LEU A C 1
ATOM 1089 O O . LEU A 1 140 ? -12.557 -20.355 16.356 1.00 53.75 140 LEU A O 1
ATOM 1093 N N . SER A 1 141 ? -12.591 -21.819 18.069 1.00 62.56 141 SER A N 1
ATOM 1094 C CA . SER A 1 141 ? -14.022 -22.073 18.078 1.00 62.56 141 SER A CA 1
ATOM 1095 C C . SER A 1 141 ? -14.727 -20.717 18.135 1.00 62.56 141 SER A C 1
ATOM 1097 O O . SER A 1 141 ? -14.414 -19.937 19.035 1.00 62.56 141 SER A O 1
ATOM 1099 N N . PRO A 1 142 ? -15.612 -20.396 17.176 1.00 70.62 142 PRO A N 1
ATOM 1100 C CA . PRO A 1 142 ? -16.362 -19.150 17.210 1.00 70.62 142 PRO A CA 1
ATOM 1101 C C . PRO A 1 142 ? -17.052 -19.031 18.567 1.00 70.62 142 PRO A C 1
ATOM 1103 O O . PRO A 1 142 ? -17.733 -19.973 18.981 1.00 70.62 142 PRO A O 1
ATOM 1106 N N . ASP A 1 143 ? -16.844 -17.920 19.268 1.00 82.25 143 ASP A N 1
ATOM 1107 C CA . ASP A 1 143 ? -17.460 -17.705 20.572 1.00 82.25 143 ASP A CA 1
ATOM 1108 C C . ASP A 1 143 ? -18.964 -17.466 20.388 1.00 82.25 143 ASP A C 1
ATOM 1110 O O . ASP A 1 143 ? -19.425 -16.380 20.044 1.00 82.25 143 ASP A O 1
ATOM 1114 N N . VAL A 1 144 ? -19.741 -18.535 20.558 1.00 83.50 144 VAL A N 1
ATOM 1115 C CA . VAL A 1 144 ? -21.197 -18.542 20.371 1.00 83.50 144 VAL A CA 1
ATOM 1116 C C . VAL A 1 144 ? -21.891 -17.656 21.420 1.00 83.50 144 VAL A C 1
ATOM 1118 O O . VAL A 1 144 ? -23.005 -17.188 21.189 1.00 83.50 144 VAL A O 1
ATOM 1121 N N . ASP A 1 145 ? -21.247 -17.368 22.558 1.00 83.56 145 ASP A N 1
ATOM 1122 C CA . ASP A 1 145 ? -21.860 -16.611 23.657 1.00 83.56 145 ASP A CA 1
ATOM 1123 C C . ASP A 1 145 ? -21.910 -15.100 23.403 1.00 83.56 145 ASP A C 1
ATOM 1125 O O . ASP A 1 145 ? -22.747 -14.398 23.986 1.00 83.56 145 ASP A O 1
ATOM 1129 N N . THR A 1 146 ? -21.067 -14.589 22.505 1.00 85.56 146 THR A N 1
ATOM 1130 C CA . THR A 1 146 ? -21.004 -13.162 22.153 1.00 85.56 146 THR A CA 1
ATOM 1131 C C . THR A 1 146 ? -21.862 -12.805 20.938 1.00 85.56 146 THR A C 1
ATOM 1133 O O . THR A 1 146 ? -22.195 -11.637 20.749 1.00 85.56 146 THR A O 1
ATOM 1136 N N . MET A 1 147 ? -22.339 -13.799 20.180 1.00 82.38 147 MET A N 1
ATOM 1137 C CA . MET A 1 147 ? -23.139 -13.582 18.971 1.00 82.38 147 MET A CA 1
ATOM 1138 C C . MET A 1 147 ? -24.542 -13.024 19.259 1.00 82.38 147 MET A C 1
ATOM 1140 O O . MET A 1 147 ? -25.214 -13.349 20.253 1.00 82.38 147 MET A O 1
ATOM 1144 N N . THR A 1 148 ? -25.020 -12.186 18.345 1.00 88.25 148 THR A N 1
ATOM 1145 C CA . THR A 1 148 ? -26.398 -11.690 18.313 1.00 88.25 148 THR A CA 1
ATOM 1146 C C . THR A 1 148 ? -27.370 -12.791 17.873 1.00 88.25 148 THR A C 1
ATOM 1148 O O . THR A 1 148 ? -26.992 -13.789 17.265 1.00 88.25 148 THR A O 1
ATOM 1151 N N . ILE A 1 149 ? -28.670 -12.627 18.145 1.00 87.19 149 ILE A N 1
ATOM 1152 C CA . ILE A 1 149 ? -29.698 -13.628 17.780 1.00 87.19 149 ILE A CA 1
ATOM 1153 C C . ILE A 1 149 ? -29.723 -13.893 16.264 1.00 87.19 149 ILE A C 1
ATOM 1155 O O . ILE A 1 149 ? -29.991 -15.015 15.832 1.00 87.19 149 ILE A O 1
ATOM 1159 N N . LYS A 1 150 ? -29.441 -12.870 15.449 1.00 88.69 150 LYS A N 1
ATOM 1160 C CA . LYS A 1 150 ? -29.380 -12.994 13.990 1.00 88.69 150 LYS A CA 1
ATOM 1161 C C . LYS A 1 150 ? -28.193 -13.862 13.568 1.00 88.69 150 LYS A C 1
ATOM 1163 O O . LYS A 1 150 ? -28.384 -14.832 12.844 1.00 88.69 150 LYS A O 1
ATOM 1168 N N . GLU A 1 151 ? -27.014 -13.575 14.112 1.00 89.06 151 GLU A N 1
ATOM 1169 C CA . GLU A 1 151 ? -25.791 -14.338 13.845 1.00 89.06 151 GLU A CA 1
ATOM 1170 C C . GLU A 1 151 ? -25.906 -15.786 14.316 1.00 89.06 151 GLU A C 1
ATOM 1172 O O . GLU A 1 151 ? -25.505 -16.682 13.590 1.00 89.06 151 GLU A O 1
ATOM 1177 N N . LEU A 1 152 ? -26.534 -16.047 15.466 1.00 87.81 152 LEU A N 1
ATOM 1178 C CA . LEU A 1 152 ? -26.787 -17.410 15.942 1.00 87.81 152 LEU A CA 1
ATOM 1179 C C . LEU A 1 152 ? -27.687 -18.210 14.986 1.00 87.81 152 LEU A C 1
ATOM 1181 O O . LEU A 1 152 ? -27.448 -19.394 14.753 1.00 87.81 152 LEU A O 1
ATOM 1185 N N . ASN A 1 153 ? -28.709 -17.575 14.403 1.00 87.62 153 ASN A N 1
ATOM 1186 C CA . ASN A 1 153 ? -29.567 -18.218 13.404 1.00 87.62 153 ASN A CA 1
ATOM 1187 C C . ASN A 1 153 ? -28.821 -18.478 12.090 1.00 87.62 153 ASN A C 1
ATOM 1189 O O . ASN A 1 153 ? -28.989 -19.538 11.486 1.00 87.62 153 ASN A O 1
ATOM 1193 N N . ASP A 1 154 ? -27.999 -17.529 11.647 1.00 89.44 154 ASP A N 1
ATOM 1194 C CA . ASP A 1 154 ? -27.197 -17.682 10.433 1.00 89.44 154 ASP A CA 1
ATOM 1195 C C . ASP A 1 154 ? -26.085 -18.727 10.631 1.00 89.44 154 ASP A C 1
ATOM 1197 O O . ASP A 1 154 ? -25.841 -19.551 9.749 1.00 89.44 154 ASP A O 1
ATOM 1201 N N . PHE A 1 155 ? -25.506 -18.797 11.829 1.00 86.62 155 PHE A N 1
ATOM 1202 C CA . PHE A 1 155 ? -24.547 -19.819 12.234 1.00 86.62 155 PHE A CA 1
ATOM 1203 C C . PHE A 1 155 ? -25.183 -21.213 12.286 1.00 86.62 155 PHE A C 1
ATOM 1205 O O . PHE A 1 155 ? -24.616 -22.175 11.765 1.00 86.62 155 PHE A O 1
ATOM 1212 N N . ALA A 1 156 ? -26.394 -21.328 12.838 1.00 87.31 156 ALA A N 1
ATOM 1213 C CA . ALA A 1 156 ? -27.151 -22.575 12.834 1.00 87.31 156 ALA A CA 1
ATOM 1214 C C . ALA A 1 156 ? -27.456 -23.058 11.407 1.00 87.31 156 ALA A C 1
ATOM 1216 O O . ALA A 1 156 ? -27.248 -24.234 11.104 1.00 87.31 156 ALA A O 1
ATOM 1217 N N . LYS A 1 157 ? -27.859 -22.155 10.500 1.00 86.75 157 LYS A N 1
ATOM 1218 C CA . LYS A 1 157 ? -28.053 -22.476 9.074 1.00 86.75 157 LYS A CA 1
ATOM 1219 C C . LYS A 1 157 ? -26.753 -22.932 8.414 1.00 86.75 157 LYS A C 1
ATOM 1221 O O . LYS A 1 157 ? -26.754 -23.957 7.740 1.00 86.75 157 LYS A O 1
ATOM 1226 N N . ALA A 1 158 ? -25.646 -22.225 8.647 1.00 87.12 158 ALA A N 1
ATOM 1227 C CA . ALA A 1 158 ? -24.336 -22.579 8.097 1.00 87.12 158 ALA A CA 1
ATOM 1228 C C . ALA A 1 158 ? -23.845 -23.958 8.578 1.00 87.12 158 ALA A C 1
ATOM 1230 O O . ALA A 1 158 ? -23.142 -24.661 7.855 1.00 87.12 158 ALA A O 1
ATOM 1231 N N . LYS A 1 159 ? -24.240 -24.366 9.790 1.00 84.56 159 LYS A N 1
ATOM 1232 C CA . LYS A 1 159 ? -23.933 -25.676 10.380 1.00 84.56 159 LYS A CA 1
ATOM 1233 C C . LYS A 1 159 ? -25.005 -26.745 10.131 1.00 84.56 159 LYS A C 1
ATOM 1235 O O . LYS A 1 159 ? -24.869 -27.847 10.650 1.00 84.56 159 LYS A O 1
ATOM 1240 N N . ASN A 1 160 ? -26.037 -26.460 9.330 1.00 84.38 160 ASN A N 1
ATOM 1241 C CA . ASN A 1 160 ? -27.182 -27.349 9.081 1.00 84.38 160 ASN A CA 1
ATOM 1242 C C . ASN A 1 160 ? -27.931 -27.794 10.359 1.00 84.38 160 ASN A C 1
ATOM 1244 O O . ASN A 1 160 ? -28.564 -28.851 10.386 1.00 84.38 160 ASN A O 1
ATOM 1248 N N . ILE A 1 161 ? -27.901 -26.977 11.416 1.00 84.25 161 ILE A N 1
ATOM 1249 C CA . ILE A 1 161 ? -28.638 -27.213 12.660 1.00 84.25 161 ILE A CA 1
ATOM 1250 C C . ILE A 1 161 ? -30.058 -26.667 12.475 1.00 84.25 161 ILE A C 1
ATOM 1252 O O . ILE A 1 161 ? -30.264 -25.460 12.332 1.00 84.25 161 ILE A O 1
ATOM 1256 N N . LYS A 1 162 ? -31.065 -27.549 12.479 1.00 82.75 162 LYS A N 1
ATOM 1257 C CA . LYS A 1 162 ? -32.476 -27.137 12.439 1.00 82.75 162 LYS A CA 1
ATOM 1258 C C . LYS A 1 162 ? -32.871 -26.535 13.786 1.00 82.75 162 LYS A C 1
ATOM 1260 O O . LYS A 1 162 ? -32.999 -27.251 14.775 1.00 82.75 162 LYS A O 1
ATOM 1265 N N . VAL A 1 163 ? -33.079 -25.223 13.806 1.00 82.19 163 VAL A N 1
ATOM 1266 C CA . VAL A 1 163 ? -33.514 -24.477 14.989 1.00 82.19 163 VAL A CA 1
ATOM 1267 C C . VAL A 1 163 ? -34.997 -24.097 14.852 1.00 82.19 163 VAL A C 1
ATOM 1269 O O . VAL A 1 163 ? -35.378 -23.521 13.830 1.00 82.19 163 VAL A O 1
ATOM 1272 N N . PRO A 1 164 ? -35.840 -24.371 15.865 1.00 79.25 164 PRO A N 1
ATOM 1273 C CA . PRO A 1 164 ? -37.208 -23.858 15.944 1.00 79.25 164 PRO A CA 1
ATOM 1274 C C . PRO A 1 164 ? -37.268 -22.321 15.946 1.00 79.25 164 PRO A C 1
ATOM 1276 O O . PRO A 1 164 ? -36.599 -21.652 16.733 1.00 79.25 164 PRO A O 1
ATOM 1279 N N . THR A 1 165 ? -38.101 -21.735 15.088 1.00 79.12 165 THR A N 1
ATOM 1280 C CA . THR A 1 165 ? -38.285 -20.277 15.026 1.00 79.12 165 THR A CA 1
ATOM 1281 C C . THR A 1 165 ? -38.950 -19.761 16.310 1.00 79.12 165 THR A C 1
ATOM 1283 O O . THR A 1 165 ? -40.022 -20.235 16.675 1.00 79.12 165 THR A O 1
ATOM 1286 N N . GLY A 1 166 ? -38.333 -18.783 16.985 1.00 81.38 166 GLY A N 1
ATOM 1287 C CA . GLY A 1 166 ? -38.889 -18.130 18.185 1.00 81.38 166 GLY A CA 1
ATOM 1288 C C . GLY A 1 166 ? -38.224 -18.485 19.523 1.00 81.38 166 GLY A C 1
ATOM 1289 O O . GLY A 1 166 ? -38.694 -18.037 20.567 1.00 81.38 166 GLY A O 1
ATOM 1290 N N . LEU A 1 167 ? -37.133 -19.257 19.516 1.00 82.25 167 LEU A N 1
ATOM 1291 C CA . LEU A 1 167 ? -36.345 -19.542 20.721 1.00 82.25 167 LEU A CA 1
ATOM 1292 C C . LEU A 1 167 ? -35.665 -18.284 21.276 1.00 82.25 167 LEU A C 1
ATOM 1294 O O . LEU A 1 167 ? -35.206 -17.412 20.531 1.00 82.25 167 LEU A O 1
ATOM 1298 N N . LYS A 1 168 ? -35.569 -18.201 22.608 1.00 88.69 168 LYS A N 1
ATOM 1299 C CA . LYS A 1 168 ? -34.809 -17.139 23.271 1.00 88.69 168 LYS A CA 1
ATOM 1300 C C . LYS A 1 168 ? -33.317 -17.351 23.011 1.00 88.69 168 LYS A C 1
ATOM 1302 O O . LYS A 1 168 ? -32.857 -18.475 22.831 1.00 88.69 168 LYS A O 1
ATOM 1307 N N . ARG A 1 169 ? -32.539 -16.264 23.056 1.00 84.50 169 ARG A N 1
ATOM 1308 C CA . ARG A 1 169 ? -31.082 -16.278 22.810 1.00 84.50 169 ARG A CA 1
ATOM 1309 C C . ARG A 1 169 ? -30.350 -17.369 23.605 1.00 84.50 169 ARG A C 1
ATOM 1311 O O . ARG A 1 169 ? -29.493 -18.038 23.048 1.00 84.50 169 ARG A O 1
ATOM 1318 N N . LYS A 1 170 ? -30.706 -17.554 24.881 1.00 87.81 170 LYS A N 1
ATOM 1319 C CA . LYS A 1 170 ? -30.092 -18.559 25.765 1.00 87.81 170 LYS A CA 1
ATOM 1320 C C . LYS A 1 170 ? -30.342 -19.990 25.274 1.00 87.81 170 LYS A C 1
ATOM 1322 O O . LYS A 1 170 ? -29.387 -20.740 25.113 1.00 87.81 170 LYS A O 1
ATOM 1327 N N . ASP A 1 171 ? -31.591 -20.314 24.951 1.00 86.50 171 ASP A N 1
ATOM 1328 C CA . ASP A 1 171 ? -31.985 -21.644 24.470 1.00 86.50 171 ASP A CA 1
ATOM 1329 C C . ASP A 1 171 ? -31.353 -21.955 23.100 1.00 86.50 171 ASP A C 1
ATOM 1331 O O . ASP A 1 171 ? -30.974 -23.088 22.813 1.00 86.50 171 ASP A O 1
ATOM 1335 N N . LEU A 1 172 ? -31.192 -20.928 22.255 1.00 87.75 172 LEU A N 1
ATOM 1336 C CA . LEU A 1 172 ? -30.531 -21.039 20.956 1.00 87.75 172 LEU A CA 1
ATOM 1337 C C . LEU A 1 172 ? -29.037 -21.370 21.090 1.00 87.75 172 LEU A C 1
ATOM 1339 O O . LEU A 1 172 ? -28.538 -22.256 20.398 1.00 87.75 172 LEU A O 1
ATOM 1343 N N . ILE A 1 173 ? -28.339 -20.685 21.999 1.00 89.44 173 ILE A N 1
ATOM 1344 C CA . ILE A 1 173 ? -26.926 -20.943 22.305 1.00 89.44 173 ILE A CA 1
ATOM 1345 C C . ILE A 1 173 ? -26.749 -22.369 22.832 1.00 89.44 173 ILE A C 1
ATOM 1347 O O . ILE A 1 173 ? -25.855 -23.077 22.375 1.00 89.44 173 ILE A O 1
ATOM 1351 N N . GLU A 1 174 ? -27.612 -22.811 23.750 1.00 88.44 174 GLU A N 1
ATOM 1352 C CA . GLU A 1 174 ? -27.562 -24.166 24.309 1.00 88.44 174 GLU A CA 1
ATOM 1353 C C . GLU A 1 174 ? -27.762 -25.234 23.225 1.00 88.44 174 GLU A C 1
ATOM 1355 O O . GLU A 1 174 ? -26.995 -26.193 23.146 1.00 88.44 174 GLU A O 1
ATOM 1360 N N . HIS A 1 175 ? -28.731 -25.035 22.326 1.00 83.75 175 HIS A N 1
ATOM 1361 C CA . HIS A 1 175 ? -28.999 -25.961 21.225 1.00 83.75 175 HIS A CA 1
ATOM 1362 C C . HIS A 1 175 ? -27.829 -26.041 20.231 1.00 83.75 175 HIS A C 1
ATOM 1364 O O . HIS A 1 175 ? -27.472 -27.125 19.765 1.00 83.75 175 HIS A O 1
ATOM 1370 N N . ILE A 1 176 ? -27.201 -24.899 19.935 1.00 86.94 176 ILE A N 1
ATOM 1371 C CA . ILE A 1 176 ? -26.029 -24.812 19.059 1.00 86.94 176 ILE A CA 1
ATOM 1372 C C . ILE A 1 176 ? -24.817 -25.479 19.725 1.00 86.94 176 ILE A C 1
ATOM 1374 O O . ILE A 1 176 ? -24.198 -26.342 19.107 1.00 86.94 176 ILE A O 1
ATOM 1378 N N . LYS A 1 177 ? -24.522 -25.182 20.996 1.00 86.56 177 LYS A N 1
ATOM 1379 C CA . LYS A 1 177 ? -23.422 -25.813 21.750 1.00 86.56 177 LYS A CA 1
ATOM 1380 C C . LYS A 1 177 ? -23.582 -27.329 21.849 1.00 86.56 177 LYS A C 1
ATOM 1382 O O . LYS A 1 177 ? -22.647 -28.054 21.526 1.00 86.56 177 LYS A O 1
ATOM 1387 N N . LYS A 1 178 ? -24.786 -27.806 22.178 1.00 83.94 178 LYS A N 1
ATOM 1388 C CA . LYS A 1 178 ? -25.107 -29.239 22.255 1.00 83.94 178 LYS A CA 1
ATOM 1389 C C . LYS A 1 178 ? -24.903 -29.975 20.928 1.00 83.94 178 LYS A C 1
ATOM 1391 O O . LYS A 1 178 ? -24.572 -31.151 20.929 1.00 83.94 178 LYS A O 1
ATOM 1396 N N . SER A 1 179 ? -25.113 -29.298 19.800 1.00 79.31 179 SER A N 1
ATOM 1397 C CA . SER A 1 179 ? -24.874 -29.872 18.469 1.00 79.31 179 SER A CA 1
ATOM 1398 C C . SER A 1 179 ? -23.418 -29.778 17.991 1.00 79.31 179 SER A C 1
ATOM 1400 O O . SER A 1 179 ? -23.052 -30.445 17.027 1.00 79.31 179 SER A O 1
ATOM 1402 N N . ILE A 1 180 ? -22.603 -28.931 18.630 1.00 77.31 180 ILE A N 1
ATOM 1403 C CA . ILE A 1 180 ? -21.193 -28.701 18.285 1.00 77.31 180 ILE A CA 1
ATOM 1404 C C . ILE A 1 180 ? -20.265 -29.571 19.117 1.00 77.31 180 ILE A C 1
ATOM 1406 O O . ILE A 1 180 ? -19.224 -29.966 18.599 1.00 77.31 180 ILE A O 1
ATOM 1410 N N . GLU A 1 181 ? -20.613 -29.871 20.371 1.00 68.19 181 GLU A N 1
ATOM 1411 C CA . GLU A 1 181 ? -19.890 -30.888 21.127 1.00 68.19 181 GLU A CA 1
ATOM 1412 C C . GLU A 1 181 ? -20.062 -32.232 20.411 1.00 68.19 181 GLU A C 1
ATOM 1414 O O . GLU A 1 181 ? -21.179 -32.754 20.350 1.00 68.19 181 GLU A O 1
ATOM 1419 N N . PRO A 1 182 ? -18.989 -32.806 19.831 1.00 54.06 182 PRO A N 1
ATOM 1420 C CA . PRO A 1 182 ? -19.072 -34.161 19.342 1.00 54.06 182 PRO A CA 1
ATOM 1421 C C . PRO A 1 182 ? -19.329 -35.024 20.570 1.00 54.06 182 PRO A C 1
ATOM 1423 O O . PRO A 1 182 ? -18.527 -35.045 21.508 1.00 54.06 182 PRO A O 1
ATOM 1426 N N . SER A 1 183 ? -20.462 -35.717 20.563 1.00 43.88 183 SER A N 1
ATOM 1427 C CA . SER A 1 183 ? -20.715 -36.859 21.424 1.00 43.88 183 SER A CA 1
ATOM 1428 C C . SER A 1 183 ? -19.464 -37.731 21.413 1.00 43.88 183 SER A C 1
ATOM 1430 O O . SER A 1 183 ? -19.178 -38.432 20.441 1.00 43.88 183 SER A O 1
ATOM 1432 N N . THR A 1 184 ? -18.682 -37.621 22.484 1.00 43.06 184 THR A N 1
ATOM 1433 C CA . THR A 1 184 ? -17.570 -38.509 22.797 1.00 43.06 184 THR A CA 1
ATOM 1434 C C . THR A 1 184 ? -18.195 -39.830 23.230 1.00 43.06 184 THR A C 1
ATOM 1436 O O . THR A 1 184 ? -18.215 -40.181 24.404 1.00 43.06 184 THR A O 1
ATOM 1439 N N . GLU A 1 185 ? -18.782 -40.540 22.270 1.00 42.50 185 GLU A N 1
ATOM 1440 C CA . GLU A 1 185 ? -19.050 -41.962 22.392 1.00 42.50 185 GLU A CA 1
ATOM 1441 C C . GLU A 1 185 ? -17.750 -42.680 22.041 1.00 42.50 185 GLU A C 1
ATOM 1443 O O . GLU A 1 185 ? -17.342 -42.820 20.889 1.00 42.50 185 GLU A O 1
ATOM 1448 N N . VAL A 1 186 ? -17.040 -43.054 23.098 1.00 43.91 186 VAL A N 1
ATOM 1449 C CA . VAL A 1 186 ? -15.949 -44.016 23.051 1.00 43.91 186 VAL A CA 1
ATOM 1450 C C . VAL A 1 186 ? -16.530 -45.391 22.679 1.00 43.91 186 VAL A C 1
ATOM 1452 O O . VAL A 1 186 ? -17.582 -45.766 23.186 1.00 43.91 186 VAL A O 1
ATOM 1455 N N . VAL A 1 187 ? -15.744 -46.161 21.914 1.00 39.34 187 VAL A N 1
ATOM 1456 C CA . VAL A 1 187 ? -15.619 -47.639 21.919 1.00 39.34 187 VAL A CA 1
ATOM 1457 C C . VAL A 1 187 ? -16.021 -48.361 20.613 1.00 39.34 187 VAL A C 1
ATOM 1459 O O . VAL A 1 187 ? -17.146 -48.796 20.421 1.00 39.34 187 VAL A O 1
ATOM 1462 N N . VAL A 1 188 ? -14.974 -48.599 19.806 1.00 45.34 188 VAL A N 1
ATOM 1463 C CA . VAL A 1 188 ? -14.593 -49.875 19.156 1.00 45.34 188 VAL A CA 1
ATOM 1464 C C . VAL A 1 188 ? -15.492 -50.428 18.042 1.00 45.34 188 VAL A C 1
ATOM 1466 O O . VAL A 1 188 ? -16.433 -51.173 18.284 1.00 45.34 188 VAL A O 1
ATOM 1469 N N . GLN A 1 189 ? -15.009 -50.286 16.805 1.00 39.94 189 GLN A N 1
ATOM 1470 C CA . GLN A 1 189 ? -14.894 -51.439 15.909 1.00 39.94 189 GLN A CA 1
ATOM 1471 C C . GLN A 1 189 ? -13.551 -51.395 15.175 1.00 39.94 189 GLN A C 1
ATOM 1473 O O . GLN A 1 189 ? -13.298 -50.604 14.270 1.00 39.94 189 GLN A O 1
ATOM 1478 N N . LEU A 1 190 ? -12.660 -52.229 15.699 1.00 53.44 190 LEU A N 1
ATOM 1479 C CA . LEU A 1 190 ? -11.380 -52.627 15.152 1.00 53.44 190 LEU A CA 1
ATOM 1480 C C . LEU A 1 190 ? -11.683 -53.662 14.055 1.00 53.44 190 LEU A C 1
ATOM 1482 O O . LEU A 1 190 ? -12.064 -54.780 14.386 1.00 53.44 190 LEU A O 1
ATOM 1486 N N . GLU A 1 191 ? -11.532 -53.326 12.776 1.00 39.19 191 GLU A N 1
ATOM 1487 C CA . GLU A 1 191 ? -11.564 -54.335 11.709 1.00 39.19 191 GLU A CA 1
ATOM 1488 C C . GLU A 1 191 ? -10.438 -54.051 10.714 1.00 39.19 191 GLU A C 1
ATOM 1490 O O . GLU A 1 191 ? -10.544 -53.251 9.786 1.00 39.19 191 GLU A O 1
ATOM 1495 N N . GLY A 1 192 ? -9.286 -54.657 11.009 1.00 52.84 192 GLY A N 1
ATOM 1496 C CA . GLY A 1 192 ? -8.189 -54.796 10.061 1.00 52.84 192 GLY A CA 1
ATOM 1497 C C . GLY A 1 192 ? -8.532 -55.841 8.992 1.00 52.84 192 GLY A C 1
ATOM 1498 O O . GLY A 1 192 ? -9.393 -56.694 9.214 1.00 52.84 192 GLY A O 1
ATOM 1499 N N . PRO A 1 193 ? -7.866 -55.800 7.829 1.00 57.97 193 PRO A N 1
ATOM 1500 C CA . PRO A 1 193 ? -8.147 -56.719 6.734 1.00 57.97 193 PRO A CA 1
ATOM 1501 C C . PRO A 1 193 ? -7.794 -58.169 7.118 1.00 57.97 193 PRO A C 1
ATOM 1503 O O . PRO A 1 193 ? -6.772 -58.396 7.776 1.00 57.97 193 PRO A O 1
ATOM 1506 N N . PRO A 1 194 ? -8.595 -59.168 6.699 1.00 53.62 194 PRO A N 1
ATOM 1507 C CA . PRO A 1 194 ? -8.323 -60.562 7.008 1.00 53.62 194 PRO A CA 1
ATOM 1508 C C . PRO A 1 194 ? -7.058 -61.032 6.285 1.00 53.62 194 PRO A C 1
ATOM 1510 O O . PRO A 1 194 ? -6.945 -60.983 5.059 1.00 53.62 194 PRO A O 1
ATOM 1513 N N . ILE A 1 195 ? -6.109 -61.527 7.073 1.00 55.69 195 ILE A N 1
ATOM 1514 C CA . ILE A 1 195 ? -4.948 -62.271 6.599 1.00 55.69 195 ILE A CA 1
ATOM 1515 C C . ILE A 1 195 ? -5.477 -63.632 6.135 1.00 55.69 195 ILE A C 1
ATOM 1517 O O . ILE A 1 195 ? -5.821 -64.482 6.954 1.00 55.69 195 ILE A O 1
ATOM 1521 N N . ALA A 1 196 ? -5.591 -63.820 4.820 1.00 52.44 196 ALA A N 1
ATOM 1522 C CA . ALA A 1 196 ? -5.949 -65.101 4.228 1.00 52.44 196 ALA A CA 1
ATOM 1523 C C . ALA A 1 196 ? -4.789 -66.092 4.410 1.00 52.44 196 ALA A C 1
ATOM 1525 O O . ALA A 1 196 ? -3.777 -66.058 3.709 1.00 52.44 196 ALA A O 1
ATOM 1526 N N . THR A 1 197 ? -4.944 -66.964 5.396 1.00 49.22 197 THR A N 1
ATOM 1527 C CA . THR A 1 197 ? -4.166 -68.178 5.600 1.00 49.22 197 THR A CA 1
ATOM 1528 C C . THR A 1 197 ? -4.538 -69.233 4.556 1.00 49.22 197 THR A C 1
ATOM 1530 O O . THR A 1 197 ? -5.704 -69.564 4.387 1.00 49.22 197 THR A O 1
ATOM 1533 N N . GLY A 1 198 ? -3.515 -69.786 3.899 1.00 47.34 198 GLY A N 1
ATOM 1534 C CA . GLY A 1 198 ? -3.433 -71.191 3.486 1.00 47.34 198 GLY A CA 1
ATOM 1535 C C . GLY A 1 198 ? -4.488 -71.740 2.519 1.00 47.34 198 GLY A C 1
ATOM 1536 O O . GLY A 1 198 ? -5.571 -72.146 2.926 1.00 47.34 198 GLY A O 1
ATOM 1537 N N . ALA A 1 199 ? -4.088 -71.937 1.262 1.00 56.47 199 ALA A N 1
ATOM 1538 C CA . ALA A 1 199 ? -4.677 -72.975 0.418 1.00 56.47 199 ALA A CA 1
ATOM 1539 C C . ALA A 1 199 ? -3.932 -74.314 0.639 1.00 56.47 199 ALA A C 1
ATOM 1541 O O . ALA A 1 199 ? -2.696 -74.312 0.649 1.00 56.47 199 ALA A O 1
ATOM 1542 N N . PRO A 1 200 ? -4.637 -75.450 0.803 1.00 60.09 200 PRO A N 1
ATOM 1543 C CA . PRO A 1 200 ? -4.042 -76.781 0.826 1.00 60.09 200 PRO A CA 1
ATOM 1544 C C . PRO A 1 200 ? -4.009 -77.433 -0.575 1.00 60.09 200 PRO A C 1
ATOM 1546 O O . PRO A 1 200 ? -4.988 -77.380 -1.309 1.00 60.09 200 PRO A O 1
ATOM 1549 N N . ILE A 1 201 ? -2.864 -78.056 -0.880 1.00 45.22 201 ILE A N 1
ATOM 1550 C CA . ILE A 1 201 ? -2.618 -79.330 -1.600 1.00 45.22 201 ILE A CA 1
ATOM 1551 C C . ILE A 1 201 ? -3.476 -79.660 -2.844 1.00 45.22 201 ILE A C 1
ATOM 1553 O O . ILE A 1 201 ? -4.630 -80.050 -2.690 1.00 45.22 201 ILE A O 1
ATOM 1557 N N . VAL A 1 202 ? -2.830 -79.705 -4.025 1.00 50.00 202 VAL A N 1
ATOM 1558 C CA . VAL A 1 202 ? -2.644 -80.918 -4.871 1.00 50.00 202 VAL A CA 1
ATOM 1559 C C . VAL A 1 202 ? -1.264 -80.851 -5.520 1.00 50.00 202 VAL A C 1
ATOM 1561 O O . VAL A 1 202 ? -0.928 -79.766 -6.042 1.00 50.00 202 VAL A O 1
#